Protein AF-A0A7S2QKT1-F1 (afdb_monomer_lite)

Sequence (364 aa):
KNQAQNEFNKKFRKSDEFKKDLPEDKVKSLSQVLGKFFDNEAEDYEKEQESRRGTPPSVLEKVGDRPFDFSLTLKIEPIDRDAQRRYRIARRENKRRKAEGGFAPCSPKQKEVSLPADGVAELKKLLKEDGTAEQLQELEALEKASSGEAVKVETPIVPMNQAIFLSKWWQNSFAEAAQNATDEAKKKAATAEMSKLLAKDIVEGTDGYYEAAEYVEQGIQDFKDFFKEVPDPSRTKADMAKDLWKELPKLTGKELPPLDEELLAELAQIPGSYPGEKPFIWGTASKLYRAVAIDTFDTRYLLGIYETKEECVEAFKIWDDTYKAVRKEKAQEMVEWNKQANARLAKDPEGRERIKKVLEEARR

Secondary structure (DSSP, 8-state):
-HHHHSTT-TTGGGSTTTTSPPPHHHHHHHHHHHHHHHHHHHHHHHHHHHHH-S-PPPTTS-GGGSPP---EEEEEEEEEHHHHHHHHHHHHHHHHHHHTT---TT--EEEEEEE-HHHHHHHHHHHHHH--HHHHHHHHHHHHHS-SSPEEEEEEHHHHHHHHHHHHHHHHHHHHHHTT---HHHHHHHHHHHHHHHHHHHHHHHHHHHHHHHHHHHHHHHHHHHHHPPPPTTSBHHHHHHHHHHHHHHHHSSPPPPPPHHHHHHHHTSBSS-TTPPP-HHHH-SEEEEEEEEETT--EEEEEEESSHHHHHHHHHHHHHHHHHHHHHHHHHHHHHHHHHHHHHHH-HHHHHHHHHHHHHTT-

Structure (mmCIF, N/CA/C/O backbone):
data_AF-A0A7S2QKT1-F1
#
_entry.id   AF-A0A7S2QKT1-F1
#
loop_
_atom_site.group_PDB
_atom_site.id
_atom_site.type_symbol
_atom_site.label_atom_id
_atom_site.label_alt_id
_atom_site.label_comp_id
_atom_site.label_asym_id
_atom_site.label_entity_id
_atom_site.label_seq_id
_atom_site.pdbx_PDB_ins_code
_atom_site.Cartn_x
_atom_site.Cartn_y
_atom_site.Cartn_z
_atom_site.occupancy
_atom_site.B_iso_or_equiv
_atom_site.auth_seq_id
_atom_site.auth_comp_id
_atom_site.auth_asym_id
_atom_site.auth_atom_id
_atom_site.pdbx_PDB_model_num
ATOM 1 N N . LYS A 1 1 ? -28.649 50.168 -2.384 1.00 50.06 1 LYS A N 1
ATOM 2 C CA . LYS A 1 1 ? -29.541 48.984 -2.495 1.00 50.06 1 LYS A CA 1
ATOM 3 C C . LYS A 1 1 ? -30.561 49.114 -3.634 1.00 50.06 1 LYS A C 1
ATOM 5 O O . LYS A 1 1 ? -30.762 48.122 -4.311 1.00 50.06 1 LYS A O 1
ATOM 10 N N . ASN A 1 2 ? -31.096 50.305 -3.938 1.00 54.53 2 ASN A N 1
ATOM 11 C CA . ASN A 1 2 ? -32.104 50.461 -5.005 1.00 54.53 2 ASN A CA 1
ATOM 12 C C . ASN A 1 2 ? -31.572 50.442 -6.458 1.00 54.53 2 ASN A C 1
ATOM 14 O O . ASN A 1 2 ? -32.364 50.185 -7.358 1.00 54.53 2 ASN A O 1
ATOM 18 N N . GLN A 1 3 ? -30.272 50.678 -6.708 1.00 55.06 3 GLN A N 1
ATOM 19 C CA . GLN A 1 3 ? -29.704 50.645 -8.073 1.00 55.06 3 GLN A CA 1
ATOM 20 C C . GLN A 1 3 ? -29.626 49.217 -8.649 1.00 55.06 3 GLN A C 1
ATOM 22 O O . GLN A 1 3 ? -30.193 48.967 -9.707 1.00 55.06 3 GLN A O 1
ATOM 27 N N . ALA A 1 4 ? -29.027 48.265 -7.920 1.00 58.28 4 ALA A N 1
ATOM 28 C CA . ALA A 1 4 ? -28.876 46.878 -8.385 1.00 58.28 4 ALA A CA 1
ATOM 29 C C . ALA A 1 4 ? -30.218 46.134 -8.555 1.00 58.28 4 ALA A C 1
ATOM 31 O O . ALA A 1 4 ? -30.362 45.299 -9.439 1.00 58.28 4 ALA A O 1
ATOM 32 N N . GLN A 1 5 ? -31.235 46.449 -7.742 1.00 56.94 5 GLN A N 1
ATOM 33 C CA . GLN A 1 5 ? -32.558 45.814 -7.852 1.00 56.94 5 GLN A CA 1
ATOM 34 C C . GLN A 1 5 ? -33.400 46.329 -9.031 1.00 56.94 5 GLN A C 1
ATOM 36 O O . GLN A 1 5 ? -34.250 45.597 -9.528 1.00 56.94 5 GLN A O 1
ATOM 41 N N . ASN A 1 6 ? -33.167 47.557 -9.505 1.00 55.78 6 ASN A N 1
ATOM 42 C CA . ASN A 1 6 ? -33.945 48.174 -10.588 1.00 55.78 6 ASN A CA 1
ATOM 43 C C . ASN A 1 6 ? -33.175 48.266 -11.910 1.00 55.78 6 ASN A C 1
ATOM 45 O O . ASN A 1 6 ? -33.638 48.903 -12.861 1.00 55.78 6 ASN A O 1
ATOM 49 N N . GLU A 1 7 ? -32.025 47.598 -11.997 1.00 57.44 7 GLU A N 1
ATOM 50 C CA . GLU A 1 7 ? -31.115 47.663 -13.137 1.00 57.44 7 GLU A CA 1
ATOM 51 C C . GLU A 1 7 ? -31.751 47.159 -14.436 1.00 57.44 7 GLU A C 1
ATOM 53 O O . GLU A 1 7 ? -31.339 47.578 -15.508 1.00 57.44 7 GLU A O 1
ATOM 58 N N . PHE A 1 8 ? -32.798 46.330 -14.383 1.00 59.50 8 PHE A N 1
ATOM 59 C CA . PHE A 1 8 ? -33.529 45.843 -15.564 1.00 59.50 8 PHE A CA 1
ATOM 60 C C . PHE A 1 8 ? -34.782 46.668 -15.915 1.00 59.50 8 PHE A C 1
ATOM 62 O O . PHE A 1 8 ? -35.4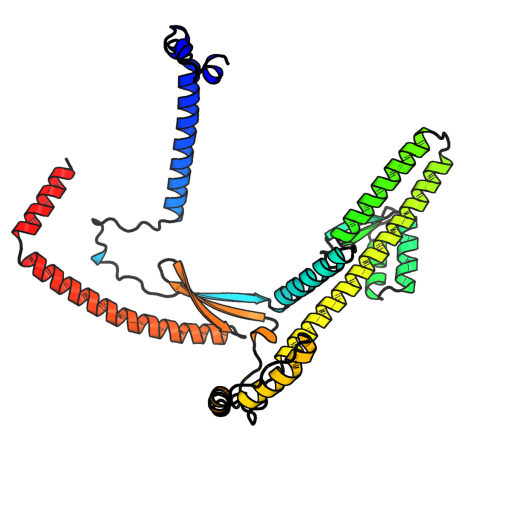18 46.425 -16.942 1.00 59.50 8 PHE A O 1
ATOM 69 N N . ASN A 1 9 ? -35.129 47.690 -15.122 1.00 66.44 9 ASN A N 1
ATOM 70 C CA . ASN A 1 9 ? -36.275 48.559 -15.390 1.00 66.44 9 ASN A CA 1
ATOM 71 C C . ASN A 1 9 ? -35.887 49.714 -16.337 1.00 66.44 9 ASN A C 1
ATOM 73 O O . ASN A 1 9 ? -35.167 50.644 -15.968 1.00 66.44 9 ASN A O 1
ATOM 77 N N . LYS A 1 10 ? -36.412 49.690 -17.572 1.00 67.00 10 LYS A N 1
ATOM 78 C CA . LYS A 1 10 ? -36.120 50.689 -18.623 1.00 67.00 10 LYS A CA 1
ATOM 79 C C . LYS A 1 10 ? -36.440 52.137 -18.227 1.00 67.00 10 LYS A C 1
ATOM 81 O O . LYS A 1 10 ? -35.793 53.039 -18.755 1.00 67.00 10 LYS A O 1
ATOM 86 N N . LYS A 1 11 ? -37.415 52.378 -17.339 1.00 69.31 11 LYS A N 1
ATOM 87 C CA . LYS A 1 11 ? -37.733 53.739 -16.861 1.00 69.31 11 LYS A CA 1
ATOM 88 C C . LYS A 1 11 ? -36.701 54.236 -15.844 1.00 69.31 11 LYS A C 1
ATOM 90 O O . LYS A 1 11 ? -36.316 55.396 -15.904 1.00 69.31 11 LYS A O 1
ATOM 95 N N . PHE A 1 12 ? -36.194 53.347 -14.988 1.00 66.38 12 PHE A N 1
ATOM 96 C CA . PHE A 1 12 ? -35.166 53.671 -13.997 1.00 66.38 12 PHE A CA 1
ATOM 97 C C . PHE A 1 12 ? -33.807 53.967 -14.653 1.00 66.38 12 PHE A C 1
ATOM 99 O O . PHE A 1 12 ? -33.176 54.960 -14.311 1.00 66.38 12 PHE A O 1
ATOM 106 N N . ARG A 1 13 ? -33.414 53.217 -15.696 1.00 59.84 13 ARG A N 1
ATOM 107 C CA . ARG A 1 13 ? -32.193 53.494 -16.493 1.00 59.84 13 ARG A CA 1
ATOM 108 C C . ARG A 1 13 ? -32.162 54.883 -17.138 1.00 59.84 13 ARG A C 1
ATOM 110 O O . ARG A 1 13 ? -31.093 55.398 -17.442 1.00 59.84 13 ARG A O 1
ATOM 117 N N . LYS A 1 14 ? -33.336 55.461 -17.402 1.00 65.06 14 LYS A N 1
ATOM 118 C CA . LYS A 1 14 ? -33.482 56.803 -17.984 1.00 65.06 14 LYS A CA 1
ATOM 119 C C . LYS A 1 14 ? -33.657 57.898 -16.926 1.00 65.06 14 LYS A C 1
ATOM 121 O O . LYS A 1 14 ? -33.755 59.059 -17.302 1.00 65.06 14 LYS A O 1
ATOM 126 N N . SER A 1 15 ? -33.729 57.534 -15.645 1.00 65.31 15 SER A N 1
ATOM 127 C CA . SER A 1 15 ? -33.881 58.481 -14.540 1.00 65.31 15 SER A CA 1
ATOM 128 C C . SER A 1 15 ? -32.527 59.028 -14.088 1.00 65.31 15 SER A C 1
ATOM 130 O O . SER A 1 15 ? -31.512 58.332 -14.170 1.00 65.31 15 SER A O 1
ATOM 132 N N . ASP A 1 16 ? -32.516 60.253 -13.566 1.00 57.53 16 ASP A N 1
ATOM 133 C CA . ASP A 1 16 ? -31.286 60.899 -13.093 1.00 57.53 16 ASP A CA 1
ATOM 134 C C . ASP A 1 16 ? -30.701 60.238 -11.829 1.00 57.53 16 ASP A C 1
ATOM 136 O O . ASP A 1 16 ? -29.525 60.415 -11.528 1.00 57.53 16 ASP A O 1
ATOM 140 N N . GLU A 1 17 ? -31.467 59.392 -11.126 1.00 61.09 17 GLU A N 1
ATOM 141 C CA . GLU A 1 17 ? -30.962 58.576 -10.009 1.00 61.09 17 GLU A CA 1
ATOM 142 C C . GLU A 1 17 ? -30.047 57.426 -10.452 1.00 61.09 17 GLU A C 1
ATOM 144 O O . GLU A 1 17 ? -29.178 57.000 -9.688 1.00 61.09 17 GLU A O 1
ATOM 149 N N . PHE A 1 18 ? -30.201 56.922 -11.680 1.00 57.38 18 PHE A N 1
ATOM 150 C CA . PHE A 1 18 ? -29.281 55.927 -12.238 1.00 57.38 18 PHE A CA 1
ATOM 151 C C . PHE A 1 18 ? -27.926 56.552 -12.598 1.00 57.38 18 PHE A C 1
ATOM 153 O O . PHE A 1 18 ? -26.903 55.882 -12.524 1.00 57.38 18 PHE A O 1
ATOM 160 N N . LYS A 1 19 ? -27.914 57.849 -12.928 1.00 56.72 19 LYS A N 1
ATOM 161 C CA . LYS A 1 19 ? -26.703 58.619 -13.247 1.00 56.72 19 LYS A CA 1
ATOM 162 C C . LYS A 1 19 ? -25.987 59.187 -12.019 1.00 56.72 19 LYS A C 1
ATOM 164 O O . LYS A 1 19 ? -24.988 59.878 -12.179 1.00 56.72 19 LYS A O 1
ATOM 169 N N . LYS A 1 20 ? -26.487 58.943 -10.801 1.00 61.41 20 LYS A N 1
ATOM 170 C CA . LYS A 1 20 ? -25.732 59.271 -9.587 1.00 61.41 20 LYS A CA 1
ATOM 171 C C . LYS A 1 20 ? -24.561 58.304 -9.471 1.00 61.41 20 LYS A C 1
ATOM 173 O O . LYS A 1 20 ? -24.768 57.124 -9.175 1.00 61.41 20 LYS A O 1
ATOM 178 N N . ASP A 1 21 ? -23.365 58.835 -9.703 1.00 59.19 21 ASP A N 1
ATOM 179 C CA . ASP A 1 21 ? -22.109 58.114 -9.545 1.00 59.19 21 ASP A CA 1
ATOM 180 C C . ASP A 1 21 ? -22.017 57.474 -8.155 1.00 59.19 21 ASP A C 1
ATOM 182 O O . ASP A 1 21 ? -22.443 58.036 -7.137 1.00 59.19 21 ASP A O 1
ATOM 186 N N . LEU A 1 22 ? -21.472 56.257 -8.122 1.00 60.88 22 LEU A N 1
ATOM 187 C CA . LEU A 1 22 ? -21.094 55.604 -6.874 1.00 60.88 22 LEU A CA 1
ATOM 188 C C . LEU A 1 22 ? -20.138 56.537 -6.111 1.00 60.88 22 LEU A C 1
ATOM 190 O O . LEU A 1 22 ? -19.256 57.121 -6.740 1.00 60.88 22 LEU A O 1
ATOM 194 N N . PRO A 1 23 ? -20.275 56.677 -4.776 1.00 69.12 23 PRO A N 1
ATOM 195 C CA . PRO A 1 23 ? -19.392 57.541 -3.999 1.00 69.12 23 PRO A CA 1
ATOM 196 C C . PRO A 1 23 ? -17.929 57.218 -4.308 1.00 69.12 23 PRO A C 1
ATOM 198 O O . PRO A 1 23 ? -17.546 56.046 -4.236 1.00 69.12 23 PRO A O 1
ATOM 201 N N . GLU A 1 24 ? -17.126 58.232 -4.646 1.00 59.28 24 GLU A N 1
ATOM 202 C CA . GLU A 1 24 ? -15.732 58.048 -5.078 1.00 59.28 24 GLU A CA 1
ATOM 203 C C . GLU A 1 24 ? -14.922 57.198 -4.095 1.00 59.28 24 GLU A C 1
ATOM 205 O O . GLU A 1 24 ? -14.093 56.396 -4.514 1.00 59.28 24 GLU A O 1
ATOM 210 N N . ASP A 1 25 ? -15.204 57.303 -2.797 1.00 65.56 25 ASP A N 1
ATOM 211 C CA . ASP A 1 25 ? -14.533 56.534 -1.745 1.00 65.56 25 ASP A CA 1
ATOM 212 C C . ASP A 1 25 ? -14.767 55.019 -1.871 1.00 65.56 25 ASP A C 1
ATOM 214 O O . ASP A 1 25 ? -13.905 54.205 -1.532 1.00 65.56 25 ASP A O 1
ATOM 218 N N . LYS A 1 26 ? -15.919 54.605 -2.412 1.00 65.94 26 LYS A N 1
ATOM 219 C CA . LYS A 1 26 ? -16.224 53.191 -2.674 1.00 65.94 26 LYS A CA 1
ATOM 220 C C . LYS A 1 26 ? -15.577 52.688 -3.955 1.00 65.94 26 LYS A C 1
ATOM 222 O O . LYS A 1 26 ? -15.134 51.546 -3.994 1.00 65.94 26 LYS A O 1
ATOM 227 N N . VAL A 1 27 ? -15.481 53.541 -4.971 1.00 62.84 27 VAL A N 1
ATOM 228 C CA . VAL A 1 27 ? -14.761 53.217 -6.209 1.00 62.84 27 VAL A CA 1
ATOM 229 C C . VAL A 1 27 ? -13.262 53.115 -5.923 1.00 62.84 27 VAL A C 1
ATOM 231 O O . VAL A 1 27 ? -12.638 52.129 -6.295 1.00 62.84 27 VAL A O 1
ATOM 234 N N . LYS A 1 28 ? -12.697 54.060 -5.162 1.00 65.44 28 LYS A N 1
ATOM 235 C CA . LYS A 1 28 ? -11.290 54.043 -4.734 1.00 65.44 28 LYS A CA 1
ATOM 236 C C . LYS A 1 28 ? -10.973 52.843 -3.846 1.00 65.44 28 LYS A C 1
ATOM 238 O O . LYS A 1 28 ? -9.964 52.187 -4.083 1.00 65.44 28 LYS A O 1
ATOM 243 N N . SER A 1 29 ? -11.826 52.510 -2.874 1.00 70.50 29 SER A N 1
ATOM 244 C CA . SER A 1 29 ? -11.584 51.338 -2.015 1.00 70.50 29 SER A CA 1
ATOM 245 C C . SER A 1 29 ? -11.707 50.014 -2.776 1.00 70.50 29 SER A C 1
ATOM 247 O O . SER A 1 29 ? -10.887 49.126 -2.562 1.00 70.50 29 SER A O 1
ATOM 249 N N . LEU A 1 30 ? -12.644 49.885 -3.724 1.00 61.72 30 LEU A N 1
ATOM 250 C CA . LEU A 1 30 ? -12.735 48.697 -4.576 1.00 61.72 30 LEU A CA 1
ATOM 251 C C . LEU A 1 30 ? -11.537 48.581 -5.532 1.00 61.72 30 LEU A C 1
ATOM 253 O O . LEU A 1 30 ? -10.969 47.500 -5.650 1.00 61.72 30 LEU A O 1
ATOM 257 N N . SER A 1 31 ? -11.098 49.684 -6.148 1.00 63.16 31 SER A N 1
ATOM 258 C CA . SER A 1 31 ? -9.894 49.708 -6.991 1.00 63.16 31 SER A CA 1
ATOM 259 C C . SER A 1 31 ? -8.623 49.382 -6.204 1.00 63.16 31 SER A C 1
ATOM 261 O O . SER A 1 31 ? -7.755 48.691 -6.722 1.00 63.16 31 SER A O 1
ATOM 263 N N . GLN A 1 32 ? -8.516 49.814 -4.943 1.00 69.44 32 GLN A N 1
ATOM 264 C CA . GLN A 1 32 ? -7.399 49.447 -4.065 1.00 69.44 32 GLN A CA 1
ATOM 265 C C . GLN A 1 32 ? -7.416 47.963 -3.681 1.00 69.44 32 GLN A C 1
ATOM 267 O O . GLN A 1 32 ? -6.358 47.343 -3.606 1.00 69.44 32 GLN A O 1
ATOM 272 N N . VAL A 1 33 ? -8.595 47.386 -3.430 1.00 68.88 33 VAL A N 1
ATOM 273 C CA . VAL A 1 33 ? -8.730 45.954 -3.117 1.00 68.88 33 VAL A CA 1
ATOM 274 C C . VAL A 1 33 ? -8.417 45.099 -4.342 1.00 68.88 33 VAL A C 1
ATOM 276 O O . VAL A 1 33 ? -7.693 44.119 -4.212 1.00 68.88 33 VAL A O 1
ATOM 279 N N . LEU A 1 34 ? -8.909 45.486 -5.522 1.00 58.47 34 LEU A N 1
ATOM 280 C CA . LEU A 1 34 ? -8.601 44.800 -6.776 1.00 58.47 34 LEU A CA 1
ATOM 281 C C . LEU A 1 34 ? -7.122 44.940 -7.141 1.00 58.47 34 LEU A C 1
ATOM 283 O O . LEU A 1 34 ? -6.512 43.941 -7.493 1.00 58.47 34 LEU A O 1
ATOM 287 N N . GLY A 1 35 ? -6.528 46.128 -6.973 1.00 58.94 35 GLY A N 1
ATOM 288 C CA . GLY A 1 35 ? -5.089 46.344 -7.155 1.00 58.94 35 GLY A CA 1
ATOM 289 C C . GLY A 1 35 ? -4.258 45.398 -6.291 1.00 58.94 35 GLY A C 1
ATOM 290 O O . GLY A 1 35 ? -3.472 44.633 -6.823 1.00 58.94 35 GLY A O 1
ATOM 291 N N . LYS A 1 36 ? -4.543 45.319 -4.984 1.00 68.19 36 LYS A N 1
ATOM 292 C CA . LYS A 1 36 ? -3.866 44.369 -4.083 1.00 68.19 36 LYS A CA 1
ATOM 293 C C . LYS A 1 36 ? -4.087 42.900 -4.451 1.00 68.19 36 LYS A C 1
ATOM 295 O O . LYS A 1 36 ? -3.220 42.080 -4.177 1.00 68.19 36 LYS A O 1
ATOM 300 N N . PHE A 1 37 ? -5.245 42.556 -5.015 1.00 66.50 37 PHE A N 1
ATOM 301 C CA . PHE A 1 37 ? -5.518 41.198 -5.487 1.00 66.50 37 PHE A CA 1
ATOM 302 C C . PHE A 1 37 ? -4.662 40.858 -6.708 1.00 66.50 37 PHE A C 1
ATOM 304 O O . PHE A 1 37 ? -4.024 39.814 -6.711 1.00 66.50 37 PHE A O 1
ATOM 311 N N . PHE A 1 38 ? -4.594 41.758 -7.692 1.00 55.53 38 PHE A N 1
ATOM 312 C CA . PHE A 1 38 ? -3.766 41.570 -8.883 1.00 55.53 38 PHE A CA 1
ATOM 313 C C . PHE A 1 38 ? -2.269 41.645 -8.576 1.00 55.53 38 PHE A C 1
ATOM 315 O O . PHE A 1 38 ? -1.515 40.880 -9.160 1.00 55.53 38 PHE A O 1
ATOM 322 N N . ASP A 1 39 ? -1.842 42.498 -7.642 1.00 60.09 39 ASP A N 1
ATOM 323 C CA . ASP A 1 39 ? -0.443 42.596 -7.213 1.00 60.09 39 ASP A CA 1
ATOM 324 C C . ASP A 1 39 ? -0.008 41.317 -6.477 1.00 60.09 39 ASP A C 1
ATOM 326 O O . ASP A 1 39 ? 1.039 40.758 -6.786 1.00 60.09 39 ASP A O 1
ATOM 330 N N . ASN A 1 40 ? -0.840 40.786 -5.571 1.00 66.75 40 ASN A N 1
ATOM 331 C CA . ASN A 1 40 ? -0.553 39.516 -4.894 1.00 66.75 40 ASN A CA 1
ATOM 332 C C . ASN A 1 40 ? -0.585 38.320 -5.857 1.00 66.75 40 ASN A C 1
ATOM 334 O O . ASN A 1 40 ? 0.234 37.418 -5.733 1.00 66.75 40 ASN A O 1
ATOM 338 N N . GLU A 1 41 ? -1.521 38.296 -6.809 1.00 54.50 41 GLU A N 1
ATOM 339 C CA . GLU A 1 41 ? -1.619 37.224 -7.805 1.00 54.50 41 GLU A CA 1
ATOM 340 C C . GLU A 1 41 ? -0.468 37.300 -8.821 1.00 54.50 41 GLU A C 1
ATOM 342 O O . GLU A 1 41 ? 0.044 36.267 -9.243 1.00 54.50 41 GLU A O 1
ATOM 347 N N . ALA A 1 42 ? 0.003 38.505 -9.156 1.00 55.38 42 ALA A N 1
ATOM 348 C CA . ALA A 1 42 ? 1.205 38.715 -9.955 1.00 55.38 42 ALA A CA 1
ATOM 349 C C . ALA A 1 42 ? 2.473 38.292 -9.201 1.00 55.38 42 ALA A C 1
ATOM 351 O O . ALA A 1 42 ? 3.302 37.601 -9.783 1.00 55.38 42 ALA A O 1
ATOM 352 N N . GLU A 1 43 ? 2.608 38.624 -7.913 1.00 60.38 43 GLU A N 1
ATOM 353 C CA . GLU A 1 43 ? 3.737 38.178 -7.086 1.00 60.38 43 GLU A CA 1
ATOM 354 C C . GLU A 1 43 ? 3.746 36.658 -6.870 1.00 60.38 43 GLU A C 1
ATOM 356 O O . GLU A 1 43 ? 4.811 36.039 -6.899 1.00 60.38 43 GLU A O 1
ATOM 361 N N . ASP A 1 44 ? 2.583 36.035 -6.662 1.00 59.16 44 ASP A N 1
ATOM 362 C CA . ASP A 1 44 ? 2.478 34.578 -6.555 1.00 59.16 44 ASP A CA 1
ATOM 363 C C . ASP A 1 44 ? 2.751 33.909 -7.906 1.00 59.16 44 ASP A C 1
ATOM 365 O O . ASP A 1 44 ? 3.445 32.895 -7.948 1.00 59.16 44 ASP A O 1
ATOM 369 N N . TYR A 1 45 ? 2.313 34.503 -9.021 1.00 54.44 45 TYR A N 1
ATOM 370 C CA . TYR A 1 45 ? 2.653 34.028 -10.362 1.00 54.44 45 TYR A CA 1
ATOM 371 C C . TYR A 1 45 ? 4.147 34.194 -10.672 1.00 54.44 45 TYR A C 1
ATOM 373 O O . TYR A 1 45 ? 4.741 33.308 -11.283 1.00 54.44 45 TYR A O 1
ATOM 381 N N . GLU A 1 46 ? 4.787 35.278 -10.227 1.00 56.16 46 GLU A N 1
ATOM 382 C CA . GLU A 1 46 ? 6.234 35.477 -10.344 1.00 56.16 46 GLU A CA 1
ATOM 383 C C . GLU A 1 46 ? 7.011 34.489 -9.473 1.00 56.16 46 GLU A C 1
ATOM 385 O O . GLU A 1 46 ? 7.939 33.869 -9.978 1.00 56.16 46 GLU A O 1
ATOM 390 N N . LYS A 1 47 ? 6.591 34.219 -8.232 1.00 65.56 47 LYS A N 1
ATOM 391 C CA . LYS A 1 47 ? 7.209 33.187 -7.376 1.00 65.56 47 LYS A CA 1
ATOM 392 C C . LYS A 1 47 ? 6.988 31.772 -7.911 1.00 65.56 47 LYS A C 1
ATOM 394 O O . LYS A 1 47 ? 7.879 30.924 -7.819 1.00 65.56 47 LYS A O 1
ATOM 399 N N . GLU A 1 48 ? 5.827 31.488 -8.496 1.00 53.31 48 GLU A N 1
ATOM 400 C CA . GLU A 1 48 ? 5.542 30.205 -9.148 1.00 53.31 48 GLU A CA 1
ATOM 401 C C . GLU A 1 48 ? 6.325 30.065 -10.470 1.00 53.31 48 GLU A C 1
ATOM 403 O O . GLU A 1 48 ? 6.761 28.970 -10.822 1.00 53.31 48 GLU A O 1
ATOM 408 N N . GLN A 1 49 ? 6.586 31.169 -11.180 1.00 48.28 49 GLN A N 1
ATOM 409 C CA . GLN A 1 49 ? 7.478 31.214 -12.344 1.00 48.28 49 GLN A CA 1
ATOM 410 C C . GLN A 1 49 ? 8.953 31.103 -11.941 1.00 48.28 49 GLN A C 1
ATOM 412 O O . GLN A 1 49 ? 9.675 30.364 -12.593 1.00 48.28 49 GLN A O 1
ATOM 417 N N . GLU A 1 50 ? 9.416 31.768 -10.884 1.00 50.97 50 GLU A N 1
ATOM 418 C CA . GLU A 1 50 ? 10.797 31.704 -10.382 1.00 50.97 50 GLU A CA 1
ATOM 419 C C . GLU A 1 50 ? 11.122 30.329 -9.792 1.00 50.97 50 GLU A C 1
ATOM 421 O O . GLU A 1 50 ? 12.192 29.785 -10.049 1.00 50.97 50 GLU A O 1
ATOM 426 N N . SER A 1 51 ? 10.175 29.705 -9.086 1.00 54.59 51 SER A N 1
ATOM 427 C CA . SER A 1 51 ? 10.327 28.323 -8.610 1.00 54.59 51 SER A CA 1
ATOM 428 C C . SER A 1 51 ? 10.244 27.280 -9.732 1.00 54.59 51 SER A C 1
ATOM 430 O O . SER A 1 51 ? 10.775 26.180 -9.574 1.00 54.59 51 SER A O 1
ATOM 432 N N . ARG A 1 52 ? 9.636 27.614 -10.883 1.00 49.09 52 ARG A N 1
ATOM 433 C CA . ARG A 1 52 ? 9.626 26.779 -12.102 1.00 49.09 52 ARG A CA 1
ATOM 434 C C . ARG A 1 52 ? 10.756 27.093 -13.087 1.00 49.09 52 ARG A C 1
ATOM 436 O O . ARG A 1 52 ? 11.044 26.267 -13.950 1.00 49.09 52 ARG A O 1
ATOM 443 N N . ARG A 1 53 ? 11.404 28.256 -12.993 1.00 42.91 53 ARG A N 1
ATOM 444 C CA . ARG A 1 53 ? 12.476 28.693 -13.893 1.00 42.91 53 ARG A CA 1
ATOM 445 C C . ARG A 1 53 ? 13.829 28.552 -13.205 1.00 42.91 53 ARG A C 1
ATOM 447 O O . ARG A 1 53 ? 14.359 29.497 -12.636 1.00 42.91 53 ARG A O 1
ATOM 454 N N . GLY A 1 54 ? 14.494 27.426 -13.451 1.00 45.94 54 GLY A N 1
ATOM 455 C CA . GLY A 1 54 ? 15.890 27.565 -13.860 1.00 45.94 54 GLY A CA 1
ATOM 456 C C . GLY A 1 54 ? 15.874 28.421 -15.127 1.00 45.94 54 GLY A C 1
ATOM 457 O O . GLY A 1 54 ? 15.307 27.994 -16.129 1.00 45.94 54 GLY A O 1
ATOM 458 N N . THR A 1 55 ? 16.347 29.665 -15.050 1.00 42.97 55 THR A N 1
ATOM 459 C CA . THR A 1 55 ? 16.246 30.664 -16.123 1.00 42.97 55 THR A CA 1
ATOM 460 C C . THR A 1 55 ? 16.571 30.046 -17.490 1.00 42.97 55 THR A C 1
ATOM 462 O O . THR A 1 55 ? 17.710 29.614 -17.687 1.00 42.97 55 THR A O 1
ATOM 465 N N . PRO A 1 56 ? 15.628 29.985 -18.454 1.00 42.56 56 PRO A N 1
ATOM 466 C CA . PRO A 1 56 ? 15.999 29.682 -19.826 1.00 42.56 56 PRO A CA 1
ATOM 467 C C . PRO A 1 56 ? 16.887 30.836 -20.313 1.00 42.56 56 PRO A C 1
ATOM 469 O O . PRO A 1 56 ? 16.483 31.997 -20.194 1.00 42.56 56 PRO A O 1
ATOM 472 N N . PRO A 1 57 ? 18.108 30.556 -20.795 1.00 41.03 57 PRO A N 1
ATOM 473 C CA . PRO A 1 57 ? 19.069 31.604 -21.092 1.00 41.03 57 PRO A CA 1
ATOM 474 C C . PRO A 1 57 ? 18.537 32.522 -22.193 1.00 41.03 57 PRO A C 1
ATOM 476 O O . PRO A 1 57 ? 17.892 32.077 -23.149 1.00 41.03 57 PRO A O 1
ATOM 479 N N . SER A 1 58 ? 18.781 33.823 -22.039 1.00 45.31 58 SER A N 1
ATOM 480 C CA . SER A 1 58 ? 18.324 34.819 -23.010 1.00 45.31 58 SER A CA 1
ATOM 481 C C . SER A 1 58 ? 18.961 34.550 -24.378 1.00 45.31 58 SER A C 1
ATOM 483 O O . SER A 1 58 ? 20.101 34.102 -24.457 1.00 45.31 58 SER A O 1
ATOM 485 N N . VAL A 1 59 ? 18.273 34.884 -25.475 1.00 44.50 59 VAL A N 1
ATOM 486 C CA . VAL A 1 59 ? 18.788 34.734 -26.858 1.00 44.50 59 VAL A CA 1
ATOM 487 C C . VAL A 1 59 ? 20.121 35.493 -27.084 1.00 44.50 59 VAL A C 1
ATOM 489 O O . VAL A 1 59 ? 20.822 35.246 -28.063 1.00 44.50 59 VAL A O 1
ATOM 492 N N . LEU A 1 60 ? 20.488 36.404 -26.170 1.00 41.16 60 LEU A N 1
ATOM 493 C CA . LEU A 1 60 ? 21.740 37.171 -26.158 1.00 41.16 60 LEU A CA 1
ATOM 494 C C . LEU A 1 60 ? 22.847 36.566 -25.283 1.00 41.16 60 LEU A C 1
ATOM 496 O O . LEU A 1 60 ? 24.017 36.905 -25.475 1.00 41.16 60 LEU A O 1
ATOM 500 N N . GLU A 1 61 ? 22.524 35.683 -24.340 1.00 45.91 61 GLU A N 1
ATOM 501 C CA . GLU A 1 61 ? 23.545 34.849 -23.717 1.00 45.91 61 GLU A CA 1
ATOM 502 C C . GLU A 1 61 ? 23.994 33.842 -24.768 1.00 45.91 61 GLU A C 1
ATOM 504 O O . GLU A 1 61 ? 23.175 33.258 -25.472 1.00 45.91 61 GLU A O 1
ATOM 509 N N . LYS A 1 62 ? 25.301 33.641 -24.932 1.00 44.44 62 LYS A N 1
ATOM 510 C CA . LYS A 1 62 ? 25.823 32.601 -25.821 1.00 44.44 62 LYS A CA 1
ATOM 511 C C . LYS A 1 62 ? 25.408 31.218 -25.297 1.00 44.44 62 LYS A C 1
ATOM 513 O O . LYS A 1 62 ? 26.191 30.525 -24.659 1.00 44.44 62 LYS A O 1
ATOM 518 N N . VAL A 1 63 ? 24.185 30.793 -25.607 1.00 43.69 63 VAL A N 1
ATOM 519 C CA . VAL A 1 63 ? 23.681 29.431 -25.368 1.00 43.69 63 VAL A CA 1
ATOM 520 C C . VAL A 1 63 ? 24.459 28.417 -26.217 1.00 43.69 63 VAL A C 1
ATOM 522 O O . VAL A 1 63 ? 24.462 27.231 -25.923 1.00 43.69 63 VAL A O 1
ATOM 525 N N . GLY A 1 64 ? 25.182 28.885 -27.241 1.00 43.09 64 GLY A N 1
ATOM 526 C CA . GLY A 1 64 ? 26.017 28.051 -28.103 1.00 43.09 64 GLY A CA 1
ATOM 527 C C . GLY A 1 64 ? 27.293 27.488 -27.466 1.00 43.09 64 GLY A C 1
ATOM 528 O O . GLY A 1 64 ? 27.856 26.569 -28.049 1.00 43.09 64 GLY A O 1
ATOM 529 N N . ASP A 1 65 ? 27.742 27.991 -26.306 1.00 44.47 65 ASP A N 1
ATOM 530 C CA . ASP A 1 65 ? 29.022 27.568 -25.703 1.00 44.47 65 ASP A CA 1
ATOM 531 C C . ASP A 1 65 ? 28.868 26.612 -24.506 1.00 44.47 65 ASP A C 1
ATOM 533 O O . ASP A 1 65 ? 29.864 26.057 -24.038 1.00 44.47 65 ASP A O 1
ATOM 537 N N . ARG A 1 66 ? 27.646 26.368 -24.006 1.00 49.81 66 ARG A N 1
ATOM 538 C CA . ARG A 1 66 ? 27.423 25.292 -23.028 1.00 49.81 66 ARG A CA 1
ATOM 539 C C . ARG A 1 66 ? 27.007 24.037 -23.789 1.00 49.81 66 ARG A C 1
ATOM 541 O O . ARG A 1 66 ? 25.957 24.066 -24.433 1.00 49.81 66 ARG A O 1
ATOM 548 N N . PRO A 1 67 ? 27.790 22.945 -23.752 1.00 55.81 67 PRO A N 1
ATOM 549 C CA . PRO A 1 67 ? 27.311 21.683 -24.292 1.00 55.81 67 PRO A CA 1
ATOM 550 C C . PRO A 1 67 ? 26.000 21.353 -23.577 1.00 55.81 67 PRO A C 1
ATOM 552 O O . PRO A 1 67 ? 25.934 21.435 -22.351 1.00 55.81 67 PRO A O 1
ATOM 555 N N . PHE A 1 68 ? 24.946 21.052 -24.337 1.00 54.53 68 PHE A N 1
ATOM 556 C CA . PHE A 1 68 ? 23.695 20.585 -23.749 1.00 54.53 68 PHE A CA 1
ATOM 557 C C . PHE A 1 68 ? 24.009 19.387 -22.848 1.00 54.53 68 PHE A C 1
ATOM 559 O O . PHE A 1 68 ? 24.542 18.378 -23.317 1.00 54.53 68 PHE A O 1
ATOM 566 N N . ASP A 1 69 ? 23.724 19.527 -21.555 1.00 62.16 69 ASP A N 1
ATOM 567 C CA . ASP A 1 69 ? 23.899 18.448 -20.595 1.00 62.16 69 ASP A CA 1
ATOM 568 C C . ASP A 1 69 ? 22.730 17.474 -20.761 1.00 62.16 69 ASP A C 1
ATOM 570 O O . ASP A 1 69 ? 21.577 17.796 -20.475 1.00 62.16 69 ASP A O 1
ATOM 574 N N . PHE A 1 70 ? 23.038 16.300 -21.305 1.00 70.00 70 PHE A N 1
ATOM 575 C CA . PHE A 1 70 ? 22.103 15.195 -21.499 1.00 70.00 70 PHE A CA 1
ATOM 576 C C . PHE A 1 70 ? 22.373 14.066 -20.501 1.00 70.00 70 PHE A C 1
ATOM 578 O O . PHE A 1 70 ? 22.131 12.899 -20.805 1.00 70.00 70 PHE A O 1
ATOM 585 N N . SER A 1 71 ? 22.926 14.379 -19.332 1.00 80.06 71 SER A N 1
ATOM 586 C CA . SER A 1 71 ? 23.051 13.393 -18.269 1.00 80.06 71 SER A CA 1
ATOM 587 C C . SER A 1 71 ? 21.675 12.972 -17.745 1.00 80.06 71 SER A C 1
ATOM 589 O O . SER A 1 71 ? 20.715 13.746 -17.714 1.00 80.06 71 SER A O 1
ATOM 591 N N . LEU A 1 72 ? 21.578 11.704 -17.355 1.00 86.56 72 LEU A N 1
ATOM 592 C CA . LEU A 1 72 ? 20.454 11.184 -16.593 1.00 86.56 72 LEU A CA 1
ATOM 593 C C . LEU A 1 72 ? 20.903 10.954 -15.154 1.00 86.56 72 LEU A C 1
ATOM 595 O O . LEU A 1 72 ? 22.023 10.513 -14.897 1.00 86.56 72 LEU A O 1
ATOM 599 N N . THR A 1 73 ? 20.004 11.208 -14.212 1.00 90.06 73 THR A N 1
ATOM 600 C CA . THR A 1 73 ? 20.190 10.864 -12.803 1.00 90.06 73 THR A CA 1
ATOM 601 C C . THR A 1 73 ? 19.260 9.717 -12.437 1.00 90.06 73 THR A C 1
ATOM 603 O O . THR A 1 73 ? 18.061 9.762 -12.716 1.00 90.06 73 THR A O 1
ATOM 606 N N . LEU A 1 74 ? 19.801 8.684 -11.790 1.00 91.81 74 LEU A N 1
ATOM 607 C CA . LEU A 1 74 ? 19.007 7.582 -11.259 1.00 91.81 74 LEU A CA 1
ATOM 608 C C . LEU A 1 74 ? 18.400 7.963 -9.911 1.00 91.81 74 LEU A C 1
ATOM 610 O O . LEU A 1 74 ? 19.114 8.268 -8.955 1.00 91.81 74 LEU A O 1
ATOM 614 N N . LYS A 1 75 ? 17.082 7.831 -9.804 1.00 93.56 75 LYS A N 1
ATOM 615 C CA . LYS A 1 75 ? 16.362 7.831 -8.538 1.00 93.56 75 LYS A CA 1
ATOM 616 C C . LYS A 1 75 ? 15.717 6.467 -8.315 1.00 93.56 75 LYS A C 1
ATOM 618 O O . LYS A 1 75 ? 14.910 6.013 -9.124 1.00 93.56 75 LYS A O 1
ATOM 623 N N . ILE A 1 76 ? 16.065 5.823 -7.203 1.00 93.31 76 ILE A N 1
ATOM 624 C CA . ILE A 1 76 ? 15.462 4.556 -6.776 1.00 93.31 76 ILE A CA 1
ATOM 625 C C . ILE A 1 76 ? 14.464 4.849 -5.663 1.00 93.31 76 ILE A C 1
ATOM 627 O O . ILE A 1 76 ? 14.834 5.375 -4.613 1.00 93.31 76 ILE A O 1
ATOM 631 N N . GLU A 1 77 ? 13.204 4.490 -5.876 1.00 92.75 77 GLU A N 1
ATOM 632 C CA . GLU A 1 77 ? 12.134 4.733 -4.912 1.00 92.75 77 GLU A CA 1
ATOM 633 C C . GLU A 1 77 ? 11.592 3.404 -4.368 1.00 92.75 77 GLU A C 1
ATOM 635 O O . GLU A 1 77 ? 11.137 2.565 -5.150 1.00 92.75 77 GLU A O 1
ATOM 640 N N . PRO A 1 78 ? 11.639 3.176 -3.042 1.00 92.94 78 PRO A N 1
ATOM 641 C CA . PRO A 1 78 ? 11.098 1.962 -2.453 1.00 92.94 78 PRO A CA 1
ATOM 642 C C . PRO A 1 78 ? 9.566 1.981 -2.488 1.00 92.94 78 PRO A C 1
ATOM 644 O O . PRO A 1 78 ? 8.924 2.983 -2.174 1.00 92.94 78 PRO A O 1
ATOM 647 N N . ILE A 1 79 ? 8.983 0.838 -2.826 1.00 91.56 79 ILE A N 1
ATOM 648 C CA . ILE A 1 79 ? 7.549 0.574 -2.799 1.00 91.56 79 ILE A CA 1
ATOM 649 C C . ILE A 1 79 ? 7.304 -0.521 -1.766 1.00 91.56 79 ILE A C 1
ATOM 651 O O . ILE A 1 79 ? 7.684 -1.676 -1.966 1.00 91.56 79 ILE A O 1
ATOM 655 N N . ASP A 1 80 ? 6.629 -0.167 -0.675 1.00 92.06 80 ASP A N 1
ATOM 656 C CA . ASP A 1 80 ? 6.145 -1.143 0.298 1.00 92.06 80 ASP A CA 1
ATOM 657 C C . ASP A 1 80 ? 4.840 -1.770 -0.211 1.00 92.06 80 ASP A C 1
ATOM 659 O O . ASP A 1 80 ? 3.757 -1.174 -0.157 1.00 92.06 80 ASP A O 1
ATOM 663 N N . ARG A 1 81 ? 4.955 -2.969 -0.785 1.00 90.31 81 ARG A N 1
ATOM 664 C CA . ARG A 1 81 ? 3.820 -3.681 -1.373 1.00 90.31 81 ARG A CA 1
ATOM 665 C C . ARG A 1 81 ? 2.940 -4.302 -0.303 1.00 90.31 81 ARG A C 1
ATOM 667 O O . ARG A 1 81 ? 1.723 -4.309 -0.485 1.00 90.31 81 ARG A O 1
ATOM 674 N N . ASP A 1 82 ? 3.509 -4.758 0.810 1.00 88.44 82 ASP A N 1
ATOM 675 C CA . ASP A 1 82 ? 2.722 -5.296 1.920 1.00 88.44 82 ASP A CA 1
ATOM 676 C C . ASP A 1 82 ? 1.861 -4.208 2.564 1.00 88.44 82 ASP A C 1
ATOM 678 O O . ASP A 1 82 ? 0.666 -4.423 2.757 1.00 88.44 82 ASP A O 1
ATOM 682 N N . ALA A 1 83 ? 2.392 -3.001 2.772 1.00 87.81 83 ALA A N 1
ATOM 683 C CA . ALA A 1 83 ? 1.599 -1.863 3.235 1.00 87.81 83 ALA A CA 1
ATOM 684 C C . ALA A 1 83 ? 0.449 -1.520 2.268 1.00 87.81 83 ALA A C 1
ATOM 686 O O . ALA A 1 83 ? -0.686 -1.288 2.692 1.00 87.81 83 ALA A O 1
ATOM 687 N N . GLN A 1 84 ? 0.701 -1.541 0.955 1.00 88.81 84 GLN A N 1
ATOM 688 C CA . GLN A 1 84 ? -0.348 -1.314 -0.045 1.00 88.81 84 GLN A CA 1
ATOM 689 C C . GLN A 1 84 ? -1.412 -2.427 -0.053 1.00 88.81 84 GLN A C 1
ATOM 691 O O . GLN A 1 84 ? -2.600 -2.127 -0.203 1.00 88.81 84 GLN A O 1
ATOM 696 N N . ARG A 1 85 ? -1.015 -3.699 0.110 1.00 88.94 85 ARG A N 1
ATOM 697 C CA . ARG A 1 85 ? -1.941 -4.842 0.227 1.00 88.94 85 ARG A CA 1
ATOM 698 C C . ARG A 1 85 ? -2.797 -4.715 1.488 1.00 88.94 85 ARG A C 1
ATOM 700 O O . ARG A 1 85 ? -4.022 -4.738 1.361 1.00 88.94 85 ARG A O 1
ATOM 707 N N . ARG A 1 86 ? -2.177 -4.460 2.649 1.00 88.69 86 ARG A N 1
ATOM 708 C CA . ARG A 1 86 ? -2.855 -4.182 3.931 1.00 88.69 86 ARG A CA 1
ATOM 709 C C . ARG A 1 86 ? -3.915 -3.111 3.769 1.00 88.69 86 ARG A C 1
ATOM 711 O O . ARG A 1 86 ? -5.085 -3.346 4.051 1.00 88.69 86 ARG A O 1
ATOM 718 N N . TYR A 1 87 ? -3.522 -1.960 3.226 1.00 88.12 87 TYR A N 1
ATOM 719 C CA . TYR A 1 87 ? -4.434 -0.843 3.012 1.00 88.12 87 TYR A CA 1
ATOM 720 C C . TYR A 1 87 ? -5.612 -1.220 2.106 1.00 88.12 87 TYR A C 1
ATOM 722 O O . TYR A 1 87 ? -6.760 -0.876 2.393 1.00 88.12 87 TYR A O 1
ATOM 730 N N . ARG A 1 88 ? -5.357 -1.949 1.013 1.00 88.31 88 ARG A N 1
ATOM 731 C CA . ARG A 1 88 ? -6.405 -2.368 0.076 1.00 88.31 88 ARG A CA 1
ATOM 732 C C . ARG A 1 88 ? -7.410 -3.319 0.727 1.00 88.31 88 ARG A C 1
ATOM 734 O O . ARG A 1 88 ? -8.613 -3.117 0.551 1.00 88.31 88 ARG A O 1
ATOM 741 N N . ILE A 1 89 ? -6.929 -4.325 1.456 1.00 88.94 89 ILE A N 1
ATOM 742 C CA . ILE A 1 89 ? -7.770 -5.328 2.123 1.00 88.94 89 ILE A CA 1
ATOM 743 C C . ILE A 1 89 ? -8.558 -4.670 3.259 1.00 88.94 89 ILE A C 1
ATOM 745 O O . ILE A 1 89 ? -9.785 -4.754 3.265 1.00 88.94 89 ILE A O 1
ATOM 749 N N . ALA A 1 90 ? -7.888 -3.904 4.123 1.00 87.44 90 ALA A N 1
ATOM 750 C CA . ALA A 1 90 ? -8.516 -3.153 5.210 1.00 87.44 90 ALA A CA 1
ATOM 751 C C . ALA A 1 90 ? -9.604 -2.195 4.697 1.00 87.44 90 ALA A C 1
ATOM 753 O O . ALA A 1 90 ? -10.701 -2.116 5.248 1.00 87.44 90 ALA A O 1
ATOM 754 N N . ARG A 1 91 ? -9.348 -1.485 3.588 1.00 87.25 91 ARG A N 1
ATOM 755 C CA . ARG A 1 91 ? -10.348 -0.607 2.962 1.00 87.25 91 ARG A CA 1
ATOM 756 C C . ARG A 1 91 ? -11.562 -1.389 2.457 1.00 87.25 91 ARG A C 1
ATOM 758 O O . ARG A 1 91 ? -12.683 -0.892 2.582 1.00 87.25 91 ARG A O 1
ATOM 765 N N . ARG A 1 92 ? -11.358 -2.571 1.865 1.00 85.56 92 ARG A N 1
ATOM 766 C CA . ARG A 1 92 ? -12.452 -3.435 1.391 1.00 85.56 92 ARG A CA 1
ATOM 767 C C . ARG A 1 92 ? -13.293 -3.929 2.563 1.00 85.56 92 ARG A C 1
ATOM 769 O O . ARG A 1 92 ? -14.514 -3.824 2.496 1.00 85.56 92 ARG A O 1
ATOM 776 N N . GLU A 1 93 ? -12.645 -4.390 3.628 1.00 84.75 93 GLU A N 1
ATOM 777 C CA . GLU A 1 93 ? -13.318 -4.896 4.824 1.00 84.75 93 GLU A CA 1
ATOM 778 C C . GLU A 1 93 ? -14.121 -3.802 5.528 1.00 84.75 93 GLU A C 1
ATOM 780 O O . GLU A 1 93 ? -15.317 -3.959 5.760 1.00 84.75 93 GLU A O 1
ATOM 785 N N . ASN A 1 94 ? -13.523 -2.627 5.728 1.00 83.94 94 ASN A N 1
ATOM 786 C CA . ASN A 1 94 ? -14.233 -1.474 6.276 1.00 83.94 94 ASN A CA 1
ATOM 787 C C . ASN A 1 94 ? -15.444 -1.071 5.419 1.00 83.94 94 ASN A C 1
ATOM 789 O O . ASN A 1 94 ? -16.463 -0.644 5.956 1.00 83.94 94 ASN A O 1
ATOM 793 N N . LYS A 1 95 ? -15.359 -1.181 4.085 1.00 84.94 95 LYS A N 1
ATOM 794 C CA . LYS A 1 95 ? -16.497 -0.894 3.198 1.00 84.94 95 LYS A CA 1
ATOM 795 C C . LYS A 1 95 ? -17.599 -1.949 3.336 1.00 84.94 95 LYS A C 1
ATOM 797 O O . LYS A 1 95 ? -18.768 -1.575 3.339 1.00 84.94 95 LYS A O 1
ATOM 802 N N . ARG A 1 96 ? -17.232 -3.230 3.458 1.00 84.31 96 ARG A N 1
ATOM 803 C CA . ARG A 1 96 ? -18.163 -4.345 3.676 1.00 84.31 96 ARG A CA 1
ATOM 804 C C . ARG A 1 96 ? -18.911 -4.182 4.998 1.00 84.31 96 ARG A C 1
ATOM 806 O O . ARG A 1 96 ? -20.131 -4.094 4.985 1.00 84.31 96 ARG A O 1
ATOM 813 N N . ARG A 1 97 ? -18.184 -4.016 6.106 1.00 80.94 97 ARG A N 1
ATOM 814 C CA . ARG A 1 97 ? -18.771 -3.837 7.443 1.00 80.94 97 ARG A CA 1
ATOM 815 C C . ARG A 1 97 ? -19.682 -2.613 7.511 1.00 80.94 97 ARG A C 1
ATOM 817 O O . ARG A 1 97 ? -20.788 -2.715 8.021 1.00 80.94 97 ARG A O 1
ATOM 824 N N . LYS A 1 98 ? -19.288 -1.487 6.901 1.00 79.62 98 LYS A N 1
ATOM 825 C CA . LYS A 1 98 ? -20.163 -0.305 6.787 1.00 79.62 98 LYS A CA 1
ATOM 826 C C . LYS A 1 98 ? -21.455 -0.581 6.015 1.00 79.62 98 LYS A C 1
ATOM 828 O O . LYS A 1 98 ? -22.485 -0.018 6.364 1.00 79.62 98 LYS A O 1
ATOM 833 N N . ALA A 1 99 ? -21.410 -1.405 4.966 1.00 82.25 99 ALA A N 1
ATOM 834 C CA . ALA A 1 99 ? -22.607 -1.788 4.215 1.00 82.25 99 ALA A CA 1
ATOM 835 C C . ALA A 1 99 ? -23.527 -2.716 5.027 1.00 82.25 99 ALA A C 1
ATOM 837 O O . ALA A 1 99 ? -24.742 -2.632 4.897 1.00 82.25 99 ALA A O 1
ATOM 838 N N . GLU A 1 100 ? -22.952 -3.542 5.901 1.00 82.25 100 GLU A N 1
ATOM 839 C CA . GLU A 1 100 ? -23.666 -4.389 6.869 1.00 82.25 100 GLU A CA 1
ATOM 840 C C . GLU A 1 100 ? -24.170 -3.603 8.099 1.00 82.25 100 GLU A C 1
ATOM 842 O O . GLU A 1 100 ? -24.782 -4.179 8.992 1.00 82.25 100 GLU A O 1
ATOM 847 N N . GLY A 1 101 ? -23.929 -2.286 8.161 1.00 71.75 101 GLY A N 1
ATOM 848 C CA . GLY A 1 101 ? -24.299 -1.429 9.294 1.00 71.75 101 GLY A CA 1
ATOM 849 C C . GLY A 1 101 ? -23.346 -1.511 10.492 1.00 71.75 101 GLY A C 1
ATOM 850 O O . GLY A 1 101 ? -23.595 -0.879 11.515 1.00 71.75 101 GLY A O 1
ATOM 851 N N . GLY A 1 102 ? -22.251 -2.262 10.365 1.00 69.31 102 GLY A N 1
ATOM 852 C CA . GLY A 1 102 ? -21.204 -2.398 11.370 1.00 69.31 102 GLY A CA 1
ATOM 853 C C . GLY A 1 102 ? -20.121 -1.317 11.295 1.00 69.31 102 GLY A C 1
ATOM 854 O O . GLY A 1 102 ? -20.095 -0.445 10.419 1.00 69.31 102 GLY A O 1
ATOM 855 N N . PHE A 1 103 ? -19.187 -1.389 12.241 1.00 68.19 103 PHE A N 1
ATOM 856 C CA . PHE A 1 103 ? -18.105 -0.419 12.396 1.00 68.19 103 PHE A CA 1
ATOM 857 C C . PHE A 1 103 ? -16.925 -0.688 11.454 1.00 68.19 103 PHE A C 1
ATOM 859 O O . PHE A 1 103 ? -16.873 -1.705 10.769 1.00 68.19 103 PHE A O 1
ATOM 866 N N . ALA A 1 104 ? -15.979 0.253 11.385 1.00 71.88 104 ALA A N 1
ATOM 867 C CA . ALA A 1 104 ? -14.741 0.100 10.620 1.00 71.88 104 ALA A CA 1
ATOM 868 C C . ALA A 1 104 ? -13.602 -0.350 11.556 1.00 71.88 104 ALA A C 1
ATOM 870 O O . ALA A 1 104 ? -12.931 0.516 12.127 1.00 71.88 104 ALA A O 1
ATOM 871 N N . PRO A 1 105 ? -13.390 -1.667 11.742 1.00 70.44 105 PRO A N 1
ATOM 872 C CA . PRO A 1 105 ? -12.458 -2.180 12.740 1.00 70.44 105 PRO A CA 1
ATOM 873 C C . PRO A 1 105 ? -10.995 -1.890 12.399 1.00 70.44 105 PRO A C 1
ATOM 875 O O . PRO A 1 105 ? -10.207 -1.657 13.303 1.00 70.44 105 PRO A O 1
ATOM 878 N N . CYS A 1 106 ? -10.611 -1.794 11.119 1.00 73.38 106 CYS A N 1
ATOM 879 C CA . CYS A 1 106 ? -9.207 -1.620 10.714 1.00 73.38 106 CYS A CA 1
ATOM 880 C C . CYS A 1 106 ? -8.675 -0.175 10.872 1.00 73.38 106 CYS A C 1
ATOM 882 O O . CYS A 1 106 ? -7.879 0.286 10.050 1.00 73.38 106 CYS A O 1
ATOM 884 N N . SER A 1 107 ? -9.165 0.598 11.843 1.00 70.31 107 SER A N 1
ATOM 885 C CA . SER A 1 107 ? -8.682 1.965 12.085 1.00 70.31 107 SER A CA 1
ATOM 886 C C . SER A 1 107 ? -7.402 1.964 12.934 1.00 70.31 107 SER A C 1
ATOM 888 O O . SER A 1 107 ? -7.277 1.104 13.801 1.00 70.31 107 SER A O 1
ATOM 890 N N . PRO A 1 108 ? -6.462 2.909 12.736 1.00 68.56 108 PRO A N 1
ATOM 891 C CA . PRO A 1 108 ? -5.250 2.985 13.552 1.00 68.56 108 PRO A CA 1
ATOM 892 C C . PRO A 1 108 ? -5.565 3.091 15.049 1.00 68.56 108 PRO A C 1
ATOM 894 O O . PRO A 1 108 ? -6.511 3.786 15.432 1.00 68.56 108 PRO A O 1
ATOM 897 N N . LYS A 1 109 ? -4.743 2.460 15.892 1.00 66.44 109 LYS A N 1
ATOM 898 C CA . LYS A 1 109 ? -4.741 2.677 17.343 1.00 66.44 109 LYS A CA 1
ATOM 899 C C . LYS A 1 109 ? -3.979 3.961 17.659 1.00 66.44 109 LYS A C 1
ATOM 901 O O . LYS A 1 109 ? -2.767 3.949 17.780 1.00 66.44 109 LYS A O 1
ATOM 906 N N . GLN A 1 110 ? -4.672 5.092 17.677 1.00 70.69 110 GLN A N 1
ATOM 907 C CA . GLN A 1 110 ? -4.066 6.384 18.048 1.00 70.69 110 GLN A CA 1
ATOM 908 C C . GLN A 1 110 ? -4.950 7.166 19.020 1.00 70.69 110 GLN A C 1
ATOM 910 O O . GLN A 1 110 ? -4.694 8.338 19.297 1.00 70.69 110 GLN A O 1
ATOM 915 N N . LYS A 1 111 ? -6.045 6.560 19.496 1.00 71.31 111 LYS A N 1
ATOM 916 C CA . LYS A 1 111 ? -6.964 7.221 20.410 1.00 71.31 111 LYS A CA 1
ATOM 917 C C . LYS A 1 111 ? -6.663 6.784 21.834 1.00 71.31 111 LYS A C 1
ATOM 919 O O . LYS A 1 111 ? -7.003 5.673 22.221 1.00 71.31 111 LYS A O 1
ATOM 924 N N . GLU A 1 112 ? -6.067 7.674 22.615 1.00 74.56 112 GLU A N 1
ATOM 925 C CA . GLU A 1 112 ? -5.942 7.478 24.058 1.00 74.56 112 GLU A CA 1
ATOM 926 C C . GLU A 1 112 ? -7.294 7.698 24.742 1.00 74.56 112 GLU A C 1
ATOM 928 O O . GLU A 1 112 ? -7.961 8.721 24.534 1.00 74.56 112 GLU A O 1
ATOM 933 N N . VAL A 1 113 ? -7.684 6.744 25.583 1.00 68.94 113 VAL A N 1
ATOM 934 C CA . VAL A 1 113 ? -8.892 6.814 26.405 1.00 68.94 113 VAL A CA 1
ATOM 935 C C . VAL A 1 113 ? -8.508 6.590 27.847 1.00 68.94 113 VAL A C 1
ATOM 937 O O . VAL A 1 113 ? -7.832 5.621 28.169 1.00 68.94 113 VAL A O 1
ATOM 940 N N . SER A 1 114 ? -8.959 7.490 28.713 1.00 72.88 114 SER A N 1
ATOM 941 C CA . SER A 1 114 ? -8.769 7.358 30.149 1.00 72.88 114 SER A CA 1
ATOM 942 C C . SER A 1 114 ? -9.883 6.492 30.737 1.00 72.88 114 SER A C 1
ATOM 944 O O . SER A 1 114 ? -11.062 6.832 30.617 1.00 72.88 114 SER A O 1
ATOM 946 N N . LEU A 1 115 ? -9.506 5.368 31.342 1.00 68.00 115 LEU A N 1
ATOM 947 C CA . LEU A 1 115 ? -10.398 4.414 31.988 1.00 68.00 115 LEU A CA 1
ATOM 948 C C . LEU A 1 115 ? -10.323 4.546 33.520 1.00 68.00 115 LEU A C 1
ATOM 950 O O . LEU A 1 115 ? -9.227 4.488 34.085 1.00 68.00 115 LEU A O 1
ATOM 954 N N . PRO A 1 116 ? -11.465 4.699 34.218 1.00 68.75 116 PRO A N 1
ATOM 955 C CA . PRO A 1 116 ? -11.523 4.642 35.680 1.00 68.75 116 PRO A CA 1
ATOM 956 C C . PRO A 1 116 ? -11.165 3.250 36.217 1.00 68.75 116 PRO A C 1
ATOM 958 O O . PRO A 1 116 ? -11.334 2.259 35.509 1.00 68.75 116 PRO A O 1
ATOM 961 N N . ALA A 1 117 ? -10.768 3.158 37.491 1.00 68.62 117 ALA A N 1
ATOM 962 C CA . ALA A 1 117 ? -10.346 1.903 38.130 1.00 68.62 117 ALA A CA 1
ATOM 963 C C . ALA A 1 117 ? -11.353 0.744 37.961 1.00 68.62 117 ALA A C 1
ATOM 965 O O . ALA A 1 117 ? -10.951 -0.378 37.658 1.00 68.62 117 ALA A O 1
ATOM 966 N N . ASP A 1 118 ? -12.656 1.024 38.073 1.00 67.06 118 ASP A N 1
ATOM 967 C CA . ASP A 1 118 ? -13.714 0.019 37.888 1.00 67.06 118 ASP A CA 1
ATOM 968 C C . ASP A 1 118 ? -13.789 -0.497 36.438 1.00 67.06 118 ASP A C 1
ATOM 970 O O . ASP A 1 118 ? -14.021 -1.681 36.207 1.00 67.06 118 ASP A O 1
ATOM 974 N N . GLY A 1 119 ? -13.551 0.374 35.450 1.00 64.88 119 GLY A N 1
ATOM 975 C CA . GLY A 1 119 ? -13.508 -0.007 34.034 1.00 64.88 119 GLY A CA 1
ATOM 976 C C . GLY A 1 119 ? -12.246 -0.796 33.674 1.00 64.88 119 GLY A C 1
ATOM 977 O O . GLY A 1 119 ? -12.295 -1.699 32.846 1.00 64.88 119 GLY A O 1
ATOM 978 N N . VAL A 1 120 ? -11.125 -0.511 34.340 1.00 68.62 120 VAL A N 1
ATOM 979 C CA . VAL A 1 120 ? -9.877 -1.277 34.194 1.00 68.62 120 VAL A CA 1
ATOM 980 C C . VAL A 1 120 ? -10.032 -2.695 34.751 1.00 68.62 120 VAL A C 1
ATOM 982 O O . VAL A 1 120 ? -9.557 -3.654 34.142 1.00 68.62 120 VAL A O 1
ATOM 985 N N . ALA A 1 121 ? -10.729 -2.852 35.881 1.00 70.19 121 ALA A N 1
ATOM 986 C CA . ALA A 1 121 ? -11.008 -4.163 36.460 1.00 70.19 121 ALA A CA 1
ATOM 987 C C . ALA A 1 121 ? -11.852 -5.046 35.521 1.00 70.19 121 ALA A C 1
ATOM 989 O O . ALA A 1 121 ? -11.550 -6.231 35.367 1.00 70.19 121 ALA A O 1
ATOM 990 N N . GLU A 1 122 ? -12.857 -4.470 34.855 1.00 69.50 122 GLU A N 1
ATOM 991 C CA . GLU A 1 122 ? -13.681 -5.201 33.884 1.00 69.50 122 GLU A CA 1
ATOM 992 C C . GLU A 1 122 ? -12.901 -5.517 32.597 1.00 69.50 122 GLU A C 1
ATOM 994 O O . GLU A 1 122 ? -12.952 -6.644 32.111 1.00 69.50 122 GLU A O 1
ATOM 999 N N . LEU A 1 123 ? -12.090 -4.574 32.100 1.00 68.81 123 LEU A N 1
ATOM 1000 C CA . LEU A 1 123 ? -11.193 -4.788 30.956 1.00 68.81 123 LEU A CA 1
ATOM 1001 C C . LEU A 1 123 ? -10.219 -5.950 31.208 1.00 68.81 123 LEU A C 1
ATOM 1003 O O . LEU A 1 123 ? -10.045 -6.817 30.357 1.00 68.81 123 LEU A O 1
ATOM 1007 N N . LYS A 1 124 ? -9.631 -6.025 32.406 1.00 70.56 124 LYS A N 1
ATOM 1008 C CA . LYS A 1 124 ? -8.789 -7.156 32.821 1.00 70.56 124 LYS A CA 1
ATOM 1009 C C . LYS A 1 124 ? -9.523 -8.481 32.842 1.00 70.56 124 LYS A C 1
ATOM 1011 O O . LYS A 1 124 ? -8.926 -9.509 32.540 1.00 70.56 124 LYS A O 1
ATOM 1016 N N . LYS A 1 125 ? -10.769 -8.474 33.310 1.00 75.62 125 LYS A N 1
ATOM 1017 C CA . LYS A 1 125 ? -11.576 -9.686 33.391 1.00 75.62 125 LYS A CA 1
ATOM 1018 C C . LYS A 1 125 ? -11.840 -10.225 31.986 1.00 75.62 125 LYS A C 1
ATOM 1020 O O . LYS A 1 125 ? -11.572 -11.392 31.745 1.00 75.62 125 LYS A O 1
ATOM 1025 N N . LEU A 1 126 ? -12.238 -9.350 31.068 1.00 68.69 126 LEU A N 1
ATOM 1026 C CA . LEU A 1 126 ? -12.499 -9.699 29.674 1.00 68.69 126 LEU A CA 1
ATOM 1027 C C . LEU A 1 126 ? -11.225 -10.155 28.938 1.00 68.69 126 LEU A C 1
ATOM 1029 O O . LEU A 1 126 ? -11.223 -11.201 28.300 1.00 68.69 126 LEU A O 1
ATOM 1033 N N . LEU A 1 127 ? -10.095 -9.463 29.124 1.00 71.06 127 LEU A N 1
ATOM 1034 C CA . LEU A 1 127 ? -8.808 -9.879 28.545 1.00 71.06 127 LEU A CA 1
ATOM 1035 C C . LEU A 1 127 ? -8.294 -11.219 29.093 1.00 71.06 127 LEU A C 1
ATOM 1037 O O . LEU A 1 127 ? -7.548 -11.909 28.411 1.00 71.06 127 LEU A O 1
ATOM 1041 N N . LYS A 1 128 ? -8.663 -11.606 30.319 1.00 73.62 128 LYS A N 1
ATOM 1042 C CA . LYS A 1 128 ? -8.328 -12.931 30.868 1.00 73.62 128 LYS A CA 1
ATOM 1043 C C . LYS A 1 128 ? -9.189 -14.054 30.302 1.00 73.62 128 LYS A C 1
ATOM 1045 O O . LYS A 1 128 ? -8.773 -15.205 30.395 1.00 73.62 128 LYS A O 1
ATOM 1050 N N . GLU A 1 129 ? -10.375 -13.729 29.799 1.00 71.69 129 GLU A N 1
ATOM 1051 C CA . GLU A 1 129 ? -11.293 -14.695 29.201 1.00 71.69 129 GLU A CA 1
ATOM 1052 C C . GLU A 1 129 ? -10.908 -14.959 27.735 1.00 71.69 129 GLU A C 1
ATOM 1054 O O . GLU A 1 129 ? -10.723 -16.123 27.388 1.00 71.69 129 GLU A O 1
ATOM 1059 N N . ASP A 1 130 ? -10.660 -13.909 26.936 1.00 62.84 130 ASP A N 1
ATOM 1060 C CA . ASP A 1 130 ? -10.463 -14.033 25.476 1.00 62.84 130 ASP A CA 1
ATOM 1061 C C . ASP A 1 130 ? -9.216 -13.308 24.907 1.00 62.84 130 ASP A C 1
ATOM 1063 O O . ASP A 1 130 ? -8.936 -13.385 23.710 1.00 62.84 130 ASP A O 1
ATOM 1067 N N . GLY A 1 131 ? -8.434 -12.609 25.735 1.00 62.66 131 GLY A N 1
ATOM 1068 C CA . GLY A 1 131 ? -7.284 -11.813 25.285 1.00 62.66 131 GLY A CA 1
ATOM 1069 C C . GLY A 1 131 ? -5.996 -12.615 25.063 1.00 62.66 131 GLY A C 1
ATOM 1070 O O . GLY A 1 131 ? -5.755 -13.664 25.666 1.00 62.66 131 GLY A O 1
ATOM 1071 N N . THR A 1 132 ? -5.101 -12.092 24.221 1.00 65.38 132 THR A N 1
ATOM 1072 C CA . THR A 1 132 ? -3.763 -12.669 24.037 1.00 65.38 132 THR A CA 1
ATOM 1073 C C . THR A 1 132 ? -2.858 -12.359 25.233 1.00 65.38 132 THR A C 1
ATOM 1075 O O . THR A 1 132 ? -2.989 -11.335 25.908 1.00 65.38 132 THR A O 1
ATOM 1078 N N . ALA A 1 133 ? -1.876 -13.230 25.492 1.00 67.69 133 ALA A N 1
ATOM 1079 C CA . ALA A 1 133 ? -0.925 -13.040 26.593 1.00 67.69 133 ALA A CA 1
ATOM 1080 C C . ALA A 1 133 ? -0.168 -11.696 26.509 1.00 67.69 133 ALA A C 1
ATOM 1082 O O . ALA A 1 133 ? 0.174 -11.108 27.533 1.00 67.69 133 ALA A O 1
ATOM 1083 N N . GLU A 1 134 ? 0.059 -11.198 25.293 1.00 68.06 134 GLU A N 1
ATOM 1084 C CA . GLU A 1 134 ? 0.720 -9.920 25.011 1.00 68.06 134 GLU A CA 1
ATOM 1085 C C . GLU A 1 134 ? -0.154 -8.723 25.412 1.00 68.06 134 GLU A C 1
ATOM 1087 O O . GLU A 1 134 ? 0.334 -7.803 26.064 1.00 68.06 134 GLU A O 1
ATOM 1092 N N . GLN A 1 135 ? -1.460 -8.765 25.127 1.00 67.81 135 GLN A N 1
ATOM 1093 C CA . GLN A 1 135 ? -2.411 -7.722 25.538 1.00 67.81 135 GLN A CA 1
ATOM 1094 C C . GLN A 1 135 ? -2.514 -7.615 27.064 1.00 67.81 135 GLN A C 1
ATOM 1096 O O . GLN A 1 135 ? -2.600 -6.519 27.619 1.00 67.81 135 GLN A O 1
ATOM 1101 N N . LEU A 1 136 ? -2.472 -8.757 27.756 1.00 70.31 136 LEU A N 1
ATOM 1102 C CA . LEU A 1 136 ? -2.470 -8.802 29.217 1.00 70.31 136 LEU A CA 1
ATOM 1103 C C . LEU A 1 136 ? -1.209 -8.150 29.799 1.00 70.31 136 LEU A C 1
ATOM 1105 O O . LEU A 1 136 ? -1.298 -7.384 30.758 1.00 70.31 136 LEU A O 1
ATOM 1109 N N . GLN A 1 137 ? -0.047 -8.408 29.192 1.00 71.56 137 GLN A N 1
ATOM 1110 C CA . GLN A 1 137 ? 1.220 -7.800 29.603 1.00 71.56 137 GLN A CA 1
ATOM 1111 C C . GLN A 1 137 ? 1.261 -6.292 29.338 1.00 71.56 137 GLN A C 1
ATOM 1113 O O . GLN A 1 137 ? 1.731 -5.543 30.196 1.00 71.56 137 GLN A O 1
ATOM 1118 N N . GLU A 1 138 ? 0.753 -5.832 28.191 1.00 70.50 138 GLU A N 1
ATOM 1119 C CA . GLU A 1 138 ? 0.640 -4.401 27.883 1.00 70.50 138 GLU A CA 1
ATOM 1120 C C . GLU A 1 138 ? -0.242 -3.681 28.909 1.00 70.50 138 GLU A C 1
ATOM 1122 O O . GLU A 1 138 ? 0.133 -2.621 29.418 1.00 70.50 138 GLU A O 1
ATOM 1127 N N . LEU A 1 139 ? -1.376 -4.279 29.281 1.00 70.12 139 LEU A N 1
ATOM 1128 C CA . LEU A 1 139 ? -2.285 -3.695 30.261 1.00 70.12 139 LEU A CA 1
ATOM 1129 C C . LEU A 1 139 ? -1.660 -3.614 31.664 1.00 70.12 139 LEU A C 1
ATOM 1131 O O . LEU A 1 139 ? -1.754 -2.584 32.333 1.00 70.12 139 LEU A O 1
ATOM 1135 N N . GLU A 1 140 ? -0.985 -4.677 32.107 1.00 69.75 140 GLU A N 1
ATOM 1136 C CA . GLU A 1 140 ? -0.275 -4.696 33.391 1.00 69.75 140 GLU A CA 1
ATOM 1137 C C . GLU A 1 140 ? 0.895 -3.698 33.432 1.00 69.75 140 GLU A C 1
ATOM 1139 O O . GLU A 1 140 ? 1.196 -3.132 34.488 1.00 69.75 140 GLU A O 1
ATOM 1144 N N . ALA A 1 141 ? 1.564 -3.463 32.299 1.00 70.94 141 ALA A N 1
ATOM 1145 C CA . ALA A 1 141 ? 2.610 -2.451 32.183 1.00 70.94 141 ALA A CA 1
ATOM 1146 C C . ALA A 1 141 ? 2.039 -1.026 32.271 1.00 70.94 141 ALA A C 1
ATOM 1148 O O . ALA A 1 141 ? 2.603 -0.187 32.980 1.00 70.94 141 ALA A O 1
ATOM 1149 N N . LEU A 1 142 ? 0.903 -0.768 31.613 1.00 67.81 142 LEU A N 1
ATOM 1150 C CA . LEU A 1 142 ? 0.208 0.522 31.660 1.00 67.81 142 LEU A CA 1
ATOM 1151 C C . LEU A 1 142 ? -0.271 0.862 33.075 1.00 67.81 142 LEU A C 1
ATOM 1153 O O . LEU A 1 142 ? -0.079 1.987 33.528 1.00 67.81 142 LEU A O 1
ATOM 1157 N N . GLU A 1 143 ? -0.806 -0.110 33.812 1.00 65.31 143 GLU A N 1
ATOM 1158 C CA . GLU A 1 143 ? -1.223 0.094 35.202 1.00 65.31 143 GLU A CA 1
ATOM 1159 C C . GLU A 1 143 ? -0.070 0.398 36.154 1.00 65.31 143 GLU A C 1
ATOM 1161 O O . GLU A 1 143 ? -0.199 1.250 37.031 1.00 65.31 143 GLU A O 1
ATOM 1166 N N . LYS A 1 144 ? 1.067 -0.292 36.002 1.00 66.06 144 LYS A N 1
ATOM 1167 C CA . LYS A 1 144 ? 2.263 -0.012 36.811 1.00 66.06 144 LYS A CA 1
ATOM 1168 C C . LYS A 1 144 ? 2.796 1.396 36.553 1.00 66.06 144 LYS A C 1
ATOM 1170 O O . LYS A 1 144 ? 3.372 1.994 37.459 1.00 66.06 144 LYS A O 1
ATOM 1175 N N . ALA A 1 145 ? 2.606 1.914 35.339 1.00 59.66 145 ALA A N 1
ATOM 1176 C CA . ALA A 1 145 ? 2.973 3.277 34.976 1.00 59.66 145 ALA A CA 1
ATOM 1177 C C . ALA A 1 145 ? 1.981 4.327 35.517 1.00 59.66 145 ALA A C 1
ATOM 1179 O O . ALA A 1 145 ? 2.390 5.444 35.832 1.00 59.66 145 ALA A O 1
ATOM 1180 N N . SER A 1 146 ? 0.698 3.984 35.666 1.00 57.66 146 SER A N 1
ATOM 1181 C CA . SER A 1 146 ? -0.340 4.859 36.224 1.00 57.66 146 SER A CA 1
ATOM 1182 C C . SER A 1 146 ? -0.606 4.540 37.699 1.00 57.66 146 SER A C 1
ATOM 1184 O O . SER A 1 146 ? -1.481 3.752 38.057 1.00 57.66 146 SER A O 1
ATOM 1186 N N . SER A 1 147 ? 0.147 5.172 38.592 1.00 49.56 147 SER A N 1
ATOM 1187 C CA . SER A 1 147 ? -0.020 5.043 40.040 1.00 49.56 147 SER A CA 1
ATOM 1188 C C . SER A 1 147 ? -1.326 5.694 40.534 1.00 49.56 147 SER A C 1
ATOM 1190 O O . SER A 1 147 ? -1.344 6.878 40.856 1.00 49.56 147 SER A O 1
ATOM 1192 N N . GLY A 1 148 ? -2.415 4.923 40.616 1.00 53.31 148 GLY A N 1
ATOM 1193 C CA . GLY A 1 148 ? -3.641 5.280 41.354 1.00 53.31 148 GLY A CA 1
ATOM 1194 C C . GLY A 1 148 ? -4.628 6.236 40.665 1.00 53.31 148 GLY A C 1
ATOM 1195 O O . GLY A 1 148 ? -5.706 6.469 41.209 1.00 53.31 148 GLY A O 1
ATOM 1196 N N . GLU A 1 149 ? -4.306 6.746 39.476 1.00 59.88 149 GLU A N 1
ATOM 1197 C CA . GLU A 1 149 ? -5.204 7.540 38.621 1.00 59.88 149 GLU A CA 1
ATOM 1198 C C . GLU A 1 149 ? -5.628 6.764 37.363 1.00 59.88 149 GLU A C 1
ATOM 1200 O O . GLU A 1 149 ? -5.085 5.706 37.049 1.00 59.88 149 GLU A O 1
ATOM 1205 N N . ALA A 1 150 ? -6.640 7.285 36.660 1.00 60.75 150 ALA A N 1
ATOM 1206 C CA . ALA A 1 150 ? -7.246 6.660 35.489 1.00 60.75 150 ALA A CA 1
ATOM 1207 C C . ALA A 1 150 ? -6.207 6.262 34.417 1.00 60.75 150 ALA A C 1
ATOM 1209 O O . ALA A 1 150 ? -5.401 7.082 33.972 1.00 60.75 150 ALA A O 1
ATOM 1210 N N . VAL A 1 151 ? -6.258 5.000 33.978 1.00 67.94 151 VAL A N 1
ATOM 1211 C CA . VAL A 1 151 ? -5.290 4.397 33.046 1.00 67.94 151 VAL A CA 1
ATOM 1212 C C . VAL A 1 151 ? -5.592 4.874 31.632 1.00 67.94 151 VAL A C 1
ATOM 1214 O O . VAL A 1 151 ? -6.746 4.842 31.204 1.00 67.94 151 VAL A O 1
ATOM 1217 N N . LYS A 1 152 ? -4.576 5.308 30.882 1.00 71.81 152 LYS A N 1
ATOM 1218 C CA . LYS A 1 152 ? -4.742 5.639 29.463 1.00 71.81 152 LYS A CA 1
ATOM 1219 C C . LYS A 1 152 ? -4.489 4.409 28.603 1.00 71.81 152 LYS A C 1
ATOM 1221 O O . LYS A 1 152 ? -3.398 3.852 28.642 1.00 71.81 152 LYS A O 1
ATOM 1226 N N . VAL A 1 153 ? -5.482 4.021 27.812 1.00 70.56 153 VAL A N 1
ATOM 1227 C CA . VAL A 1 153 ? -5.405 2.887 26.886 1.00 70.56 153 VAL A CA 1
ATOM 1228 C C . VAL A 1 153 ? -5.470 3.406 25.453 1.00 70.56 153 VAL A C 1
ATOM 1230 O O . VAL A 1 153 ? -6.349 4.205 25.118 1.00 70.56 153 VAL A O 1
ATOM 1233 N N . GLU A 1 154 ? -4.538 2.968 24.607 1.00 69.56 154 GLU A N 1
ATOM 1234 C CA . GLU A 1 154 ? -4.583 3.239 23.170 1.00 69.56 154 GLU A CA 1
ATOM 1235 C C . GLU A 1 154 ? -5.595 2.320 22.483 1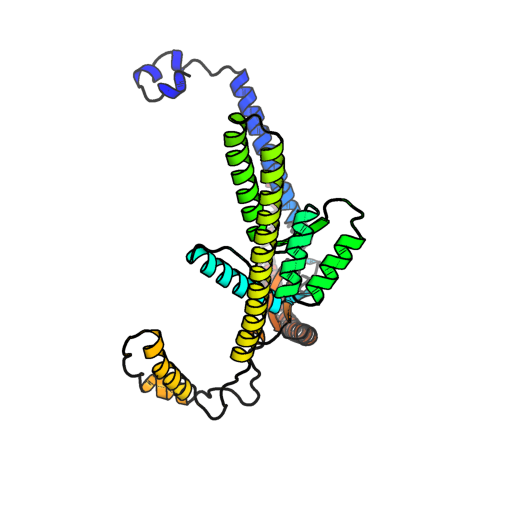.00 69.56 154 GLU A C 1
ATOM 1237 O O . GLU A 1 154 ? -5.506 1.095 22.531 1.00 69.56 154 GLU A O 1
ATOM 1242 N N . THR A 1 155 ? -6.562 2.928 21.802 1.00 68.88 155 THR A N 1
ATOM 1243 C CA . THR A 1 155 ? -7.688 2.234 21.175 1.00 68.88 155 THR A CA 1
ATOM 1244 C C . THR A 1 155 ? -7.842 2.631 19.702 1.00 68.88 155 THR A C 1
ATOM 1246 O O . THR A 1 155 ? -7.370 3.701 19.279 1.00 68.88 155 THR A O 1
ATOM 1249 N N . PRO A 1 156 ? -8.493 1.783 18.883 1.00 72.56 156 PRO A N 1
ATOM 1250 C CA . PRO A 1 156 ? -8.802 2.100 17.492 1.00 72.56 156 PRO A CA 1
ATOM 1251 C C . PRO A 1 156 ? -9.677 3.360 17.379 1.00 72.56 156 PRO A C 1
ATOM 1253 O O . PRO A 1 156 ? -10.735 3.451 18.000 1.00 72.56 156 PRO A O 1
ATOM 1256 N N . ILE A 1 157 ? -9.267 4.335 16.557 1.00 69.88 157 ILE A N 1
ATOM 1257 C CA . ILE A 1 157 ? -9.909 5.664 16.484 1.00 69.88 157 ILE A CA 1
ATOM 1258 C C . ILE A 1 157 ? -11.413 5.589 16.190 1.00 69.88 157 ILE A C 1
ATOM 1260 O O . ILE A 1 157 ? -12.197 6.301 16.817 1.00 69.88 157 ILE A O 1
ATOM 1264 N N . VAL A 1 158 ? -11.822 4.804 15.189 1.00 70.44 158 VAL A N 1
ATOM 1265 C CA . VAL A 1 158 ? -13.207 4.841 14.691 1.00 70.44 158 VAL A CA 1
ATOM 1266 C C . VAL A 1 158 ? -14.177 4.144 15.650 1.00 70.44 158 VAL A C 1
ATOM 1268 O O . VAL A 1 158 ? -15.124 4.819 16.062 1.00 70.44 158 VAL A O 1
ATOM 1271 N N . PRO A 1 159 ? -13.939 2.881 16.067 1.00 68.56 159 PRO A N 1
ATOM 1272 C CA . PRO A 1 159 ? -14.736 2.238 17.113 1.00 68.56 159 PRO A CA 1
ATOM 1273 C C . PRO A 1 159 ? -14.803 3.094 18.379 1.00 68.56 159 PRO A C 1
ATOM 1275 O O . PRO A 1 159 ? -15.882 3.336 18.918 1.00 68.56 159 PRO A O 1
ATOM 1278 N N . MET A 1 160 ? -13.669 3.671 18.790 1.00 72.75 160 MET A N 1
ATOM 1279 C CA . MET A 1 160 ? -13.624 4.423 20.034 1.00 72.75 160 MET A CA 1
ATOM 1280 C C . MET A 1 160 ? -14.360 5.760 19.972 1.00 72.75 160 MET A C 1
ATOM 1282 O O . MET A 1 160 ? -15.033 6.146 20.924 1.00 72.75 160 MET A O 1
ATOM 1286 N N . ASN A 1 161 ? -14.277 6.493 18.861 1.00 72.88 161 ASN A N 1
ATOM 1287 C CA . ASN A 1 161 ? -15.034 7.737 18.724 1.00 72.88 161 ASN A CA 1
ATOM 1288 C C . ASN A 1 161 ? -16.548 7.496 18.836 1.00 72.88 161 ASN A C 1
ATOM 1290 O O . ASN A 1 161 ? -17.262 8.364 19.336 1.00 72.88 161 ASN A O 1
ATOM 1294 N N . GLN A 1 162 ? -17.031 6.327 18.409 1.00 66.00 162 GLN A N 1
ATOM 1295 C CA . GLN A 1 162 ? -18.435 5.947 18.539 1.00 66.00 162 GLN A CA 1
ATOM 1296 C C . GLN A 1 162 ? -18.780 5.488 19.958 1.00 66.00 162 GLN A C 1
ATOM 1298 O O . GLN A 1 162 ? -19.799 5.936 20.474 1.00 66.00 162 GLN A O 1
ATOM 1303 N N . ALA A 1 163 ? -17.913 4.724 20.627 1.00 69.25 163 ALA A N 1
ATOM 1304 C CA . ALA A 1 163 ? -18.067 4.390 22.047 1.00 69.25 163 ALA A CA 1
ATOM 1305 C C . ALA A 1 163 ? -18.108 5.651 22.933 1.00 69.25 163 ALA A C 1
ATOM 1307 O O . ALA A 1 163 ? -18.976 5.807 23.787 1.00 69.25 163 ALA A O 1
ATOM 1308 N N . ILE A 1 164 ? -17.230 6.628 22.674 1.00 70.69 164 ILE A N 1
ATOM 1309 C CA . ILE A 1 164 ? -17.243 7.932 23.359 1.00 70.69 164 ILE A CA 1
ATOM 1310 C C . ILE A 1 164 ? -18.509 8.724 23.016 1.00 70.69 164 ILE A C 1
ATOM 1312 O O . ILE A 1 164 ? -19.062 9.406 23.877 1.00 70.69 164 ILE A O 1
ATOM 1316 N N . PHE A 1 165 ? -18.961 8.689 21.760 1.00 71.62 165 PHE A N 1
ATOM 1317 C CA . PHE A 1 165 ? -20.201 9.356 21.368 1.00 71.62 165 PHE A CA 1
ATOM 1318 C C . PHE A 1 165 ? -21.403 8.759 22.099 1.00 71.62 165 PHE A C 1
ATOM 1320 O O . PHE A 1 165 ? -22.190 9.514 22.667 1.00 71.62 165 PHE A O 1
ATOM 1327 N N . LEU A 1 166 ? -21.511 7.429 22.133 1.00 67.38 166 LEU A N 1
ATOM 1328 C CA . LEU A 1 166 ? -22.532 6.724 22.893 1.00 67.38 166 LEU A CA 1
ATOM 1329 C C . LEU A 1 166 ? -22.424 7.108 24.363 1.00 67.38 166 LEU A C 1
ATOM 1331 O O . LEU A 1 166 ? -23.409 7.573 24.925 1.00 67.38 166 LEU A O 1
ATOM 1335 N N . SER A 1 167 ? -21.238 7.029 24.972 1.00 67.56 167 SER A N 1
ATOM 1336 C CA . SER A 1 167 ? -21.078 7.354 26.392 1.00 67.56 167 SER A CA 1
ATOM 1337 C C . SER A 1 167 ? -21.496 8.789 26.721 1.00 67.56 167 SER A C 1
ATOM 1339 O O . SER A 1 167 ? -22.178 9.011 27.719 1.00 67.56 167 SER A O 1
ATOM 1341 N N . LYS A 1 168 ? -21.186 9.758 25.852 1.00 70.62 168 LYS A N 1
ATOM 1342 C CA . LYS A 1 168 ? -21.654 11.146 25.981 1.00 70.62 168 LYS A CA 1
ATOM 1343 C C . LYS A 1 168 ? -23.158 11.287 25.771 1.00 70.62 168 LYS A C 1
ATOM 1345 O O . LYS A 1 168 ? -23.794 12.067 26.472 1.00 70.62 168 LYS A O 1
ATOM 1350 N N . TRP A 1 169 ? -23.731 10.562 24.813 1.00 67.31 169 TRP A N 1
ATOM 1351 C CA . TRP A 1 169 ? -25.174 10.550 24.587 1.00 67.31 169 TRP A CA 1
ATOM 1352 C C . TRP A 1 169 ? -25.906 10.022 25.823 1.00 67.31 169 TRP A C 1
ATOM 1354 O O . TRP A 1 169 ? -26.775 10.710 26.349 1.00 67.31 169 TRP A O 1
ATOM 1364 N N . TRP A 1 170 ? -25.459 8.890 26.370 1.00 64.62 170 TRP A N 1
ATOM 1365 C CA . TRP A 1 170 ? -25.953 8.345 27.630 1.00 64.62 170 TRP A CA 1
ATOM 1366 C C . TRP A 1 170 ? -25.770 9.328 28.791 1.00 64.62 170 TRP A C 1
ATOM 1368 O O . TRP A 1 170 ? -26.715 9.546 29.540 1.00 64.62 170 TRP A O 1
ATOM 1378 N N . GLN A 1 171 ? -24.604 9.974 28.931 1.00 65.50 171 GLN A N 1
ATOM 1379 C CA . GLN A 1 171 ? -24.380 11.003 29.957 1.00 65.50 171 GLN A CA 1
ATOM 1380 C C . GLN A 1 171 ? -25.393 12.143 29.857 1.00 65.50 171 GLN A C 1
ATOM 1382 O O . GLN A 1 171 ? -25.916 12.571 30.880 1.00 65.50 171 GLN A O 1
ATOM 1387 N N . ASN A 1 172 ? -25.697 12.609 28.647 1.00 68.44 172 ASN A N 1
ATOM 1388 C CA . ASN A 1 172 ? -26.675 13.669 28.436 1.00 68.44 172 ASN A CA 1
ATOM 1389 C C . ASN A 1 172 ? -28.102 13.187 28.731 1.00 68.44 172 ASN A C 1
ATOM 1391 O O . ASN A 1 172 ? -28.827 13.871 29.446 1.00 68.44 172 ASN A O 1
ATOM 1395 N N . SER A 1 173 ? -28.485 11.988 28.283 1.00 63.31 173 SER A N 1
ATOM 1396 C CA . SER A 1 173 ? -29.805 11.405 28.568 1.00 63.31 173 SER A CA 1
ATOM 1397 C C . SER A 1 173 ? -30.012 11.107 30.059 1.00 63.31 173 SER A C 1
ATOM 1399 O O . SER A 1 173 ? -31.092 11.338 30.602 1.00 63.31 173 SER A O 1
ATOM 1401 N N . PHE A 1 174 ? -28.972 10.653 30.763 1.00 59.75 174 PHE A N 1
ATOM 1402 C CA . PHE A 1 174 ? -29.004 10.474 32.214 1.00 59.75 174 PHE A CA 1
ATOM 1403 C C . PHE A 1 174 ? -28.928 11.802 32.970 1.00 59.75 174 PHE A C 1
ATOM 1405 O O . PHE A 1 174 ? -29.534 11.912 34.031 1.00 59.75 174 PHE A O 1
ATOM 1412 N N . ALA A 1 175 ? -28.231 12.817 32.454 1.00 56.50 175 ALA A N 1
ATOM 1413 C CA . ALA A 1 175 ? -28.224 14.157 33.035 1.00 56.50 175 ALA A CA 1
ATOM 1414 C C . ALA A 1 175 ? -29.599 14.833 32.912 1.00 56.50 175 ALA A C 1
ATOM 1416 O O . ALA A 1 175 ? -30.048 15.451 33.875 1.00 56.50 175 ALA A O 1
ATOM 1417 N N . GLU A 1 176 ? -30.298 14.654 31.787 1.00 58.16 176 GLU A N 1
ATOM 1418 C CA . GLU A 1 176 ? -31.698 15.067 31.610 1.00 58.16 176 GLU A CA 1
ATOM 1419 C C . GLU A 1 176 ? -32.634 14.316 32.572 1.00 58.16 176 GLU A C 1
ATOM 1421 O O . GLU A 1 176 ? -33.484 14.930 33.218 1.00 58.16 176 GLU A O 1
ATOM 1426 N N . ALA A 1 177 ? -32.439 13.006 32.761 1.00 53.81 177 ALA A N 1
ATOM 1427 C CA . ALA A 1 177 ? -33.189 12.234 33.756 1.00 53.81 177 ALA A CA 1
ATOM 1428 C C . ALA A 1 177 ? -32.864 12.651 35.209 1.00 53.81 177 ALA A C 1
ATOM 1430 O O . ALA A 1 177 ? -33.748 12.669 36.067 1.00 53.81 177 ALA A O 1
ATOM 1431 N N . ALA A 1 178 ? -31.613 13.026 35.495 1.00 47.50 178 ALA A N 1
ATOM 1432 C CA . ALA A 1 178 ? -31.143 13.454 36.812 1.00 47.50 178 ALA A CA 1
ATOM 1433 C C . ALA A 1 178 ? -31.521 14.903 37.155 1.00 47.50 178 ALA A C 1
ATOM 1435 O O . ALA A 1 178 ? -31.625 15.225 38.336 1.00 47.50 178 ALA A O 1
ATOM 1436 N N . GLN A 1 179 ? -31.782 15.775 36.174 1.00 52.53 179 GLN A N 1
ATOM 1437 C CA . GLN A 1 179 ? -32.380 17.093 36.436 1.00 52.53 179 GLN A CA 1
ATOM 1438 C C . GLN A 1 179 ? -33.765 16.981 37.100 1.00 52.53 179 GLN A C 1
ATOM 1440 O O . GLN A 1 179 ? -34.178 17.908 37.791 1.00 52.53 179 GLN A O 1
ATOM 1445 N N . ASN A 1 180 ? -34.430 15.825 36.981 1.00 52.91 180 ASN A N 1
ATOM 1446 C CA . ASN A 1 180 ? -35.707 15.526 37.631 1.00 52.91 180 ASN A CA 1
ATOM 1447 C C . ASN A 1 180 ? -35.582 14.697 38.930 1.00 52.91 180 ASN A C 1
ATOM 1449 O O . ASN A 1 180 ? -36.605 14.350 39.519 1.00 52.91 180 ASN A O 1
ATOM 1453 N N . ALA A 1 181 ? -34.371 14.363 39.401 1.00 49.06 181 ALA A N 1
ATOM 1454 C CA . ALA A 1 181 ? -34.172 13.514 40.582 1.00 49.06 181 ALA A CA 1
ATOM 1455 C C . ALA A 1 181 ? -33.014 13.990 41.483 1.00 49.06 181 ALA A C 1
ATOM 1457 O O . ALA A 1 181 ? -31.858 14.059 41.076 1.00 49.06 181 ALA A O 1
ATOM 1458 N N . THR A 1 182 ? -33.318 14.248 42.754 1.00 50.69 182 THR A N 1
ATOM 1459 C CA . THR A 1 182 ? -32.432 14.837 43.776 1.00 50.69 182 THR A CA 1
ATOM 1460 C C . THR A 1 182 ? -31.405 13.884 44.420 1.00 50.69 182 THR A C 1
ATOM 1462 O O . THR A 1 182 ? -30.722 14.286 45.357 1.00 50.69 182 THR A O 1
ATOM 1465 N N . ASP A 1 183 ? -31.231 12.648 43.935 1.00 63.75 183 ASP A N 1
ATOM 1466 C CA . ASP A 1 183 ? -30.385 11.633 44.595 1.00 63.75 183 ASP A CA 1
ATOM 1467 C C . ASP A 1 183 ? -28.947 11.561 44.035 1.00 63.75 183 ASP A C 1
ATOM 1469 O O . ASP A 1 183 ? -28.701 10.997 42.964 1.00 63.75 183 ASP A O 1
ATOM 1473 N N . GLU A 1 184 ? -27.954 12.018 44.806 1.00 61.34 184 GLU A N 1
ATOM 1474 C CA . GLU A 1 184 ? -26.514 11.834 44.517 1.00 61.34 184 GLU A CA 1
ATOM 1475 C C . GLU A 1 184 ? -26.093 10.359 44.396 1.00 61.34 184 GLU A C 1
ATOM 1477 O O . GLU A 1 184 ? -25.199 10.023 43.616 1.00 61.34 184 GLU A O 1
ATOM 1482 N N . ALA A 1 185 ? -26.775 9.453 45.103 1.00 61.59 185 ALA A N 1
ATOM 1483 C CA . ALA A 1 185 ? -26.529 8.014 45.013 1.00 61.59 185 ALA A CA 1
ATOM 1484 C C . ALA A 1 185 ? -26.840 7.451 43.613 1.00 61.59 185 ALA A C 1
ATOM 1486 O O . ALA A 1 185 ? -26.095 6.611 43.104 1.00 61.59 185 ALA A O 1
ATOM 1487 N N . LYS A 1 186 ? -27.890 7.958 42.949 1.00 62.78 186 LYS A N 1
ATOM 1488 C CA . LYS A 1 186 ? -28.245 7.558 41.577 1.00 62.78 186 LYS A CA 1
ATOM 1489 C C . LYS A 1 186 ? -27.230 8.074 40.563 1.00 62.78 186 LYS A C 1
ATOM 1491 O O . LYS A 1 186 ? -26.895 7.349 39.632 1.00 62.78 186 LYS A O 1
ATOM 1496 N N . LYS A 1 187 ? -26.681 9.278 40.779 1.00 63.06 187 LYS A N 1
ATOM 1497 C CA . LYS A 1 187 ? -25.584 9.808 39.955 1.00 63.06 187 LYS A CA 1
ATOM 1498 C C . LYS A 1 187 ? -24.357 8.907 40.043 1.00 63.06 187 LYS A C 1
ATOM 1500 O O . LYS A 1 187 ? -23.874 8.478 39.008 1.00 63.06 187 LYS A O 1
ATOM 1505 N N . LYS A 1 188 ? -23.907 8.552 41.252 1.00 67.06 188 LYS A N 1
ATOM 1506 C CA . LYS A 1 188 ? -22.716 7.704 41.445 1.00 67.06 188 LYS A CA 1
ATOM 1507 C C . LYS A 1 188 ? -22.887 6.293 40.861 1.00 67.06 188 LYS A C 1
ATOM 1509 O O . LYS A 1 188 ? -21.956 5.778 40.248 1.00 67.06 188 LYS A O 1
ATOM 1514 N N . ALA A 1 189 ? -24.073 5.695 41.000 1.00 64.38 189 ALA A N 1
ATOM 1515 C CA . ALA A 1 189 ? -24.395 4.403 40.389 1.00 64.38 189 ALA A CA 1
ATOM 1516 C C . ALA A 1 189 ? -24.423 4.471 38.850 1.00 64.38 189 ALA A C 1
ATOM 1518 O O . ALA A 1 189 ? -23.884 3.585 38.190 1.00 64.38 189 ALA A O 1
ATOM 1519 N N . ALA A 1 190 ? -24.977 5.545 38.277 1.00 64.44 190 ALA A N 1
ATOM 1520 C CA . ALA A 1 190 ? -24.964 5.767 36.833 1.00 64.44 190 ALA A CA 1
ATOM 1521 C C . ALA A 1 190 ? -23.535 5.948 36.297 1.00 64.44 190 ALA A C 1
ATOM 1523 O O . ALA A 1 190 ? -23.189 5.350 35.285 1.00 64.44 190 ALA A O 1
ATOM 1524 N N . THR A 1 191 ? -22.668 6.701 36.986 1.00 65.00 191 THR A N 1
ATOM 1525 C CA . THR A 1 191 ? -21.263 6.855 36.569 1.00 65.00 191 THR A CA 1
ATOM 1526 C C . THR A 1 191 ? -20.504 5.524 36.582 1.00 65.00 191 THR A C 1
ATOM 1528 O O . THR A 1 191 ? -19.682 5.280 35.698 1.00 65.00 191 THR A O 1
ATOM 1531 N N . ALA A 1 192 ? -20.787 4.654 37.557 1.00 68.44 192 ALA A N 1
ATOM 1532 C CA . ALA A 1 192 ? -20.183 3.326 37.647 1.00 68.44 192 ALA A CA 1
ATOM 1533 C C . ALA A 1 192 ? -20.648 2.404 36.505 1.00 68.44 192 ALA A C 1
ATOM 1535 O O . ALA A 1 192 ? -19.813 1.813 35.827 1.00 68.44 192 ALA A O 1
ATOM 1536 N N . GLU A 1 193 ? -21.954 2.332 36.226 1.00 70.69 193 GLU A N 1
ATOM 1537 C CA . GLU A 1 193 ? -22.486 1.555 35.092 1.00 70.69 193 GLU A CA 1
ATOM 1538 C C . GLU A 1 193 ? -21.995 2.081 33.737 1.00 70.69 193 GLU A C 1
ATOM 1540 O O . GLU A 1 193 ? -21.603 1.305 32.869 1.00 70.69 193 GLU A O 1
ATOM 1545 N N . MET A 1 194 ? -21.897 3.401 33.574 1.00 67.81 194 MET A N 1
ATOM 1546 C CA . MET A 1 194 ? -21.311 4.004 32.374 1.00 67.81 194 MET A CA 1
ATOM 1547 C C . MET A 1 194 ? -19.843 3.627 32.179 1.00 67.81 194 MET A C 1
ATOM 1549 O O . MET A 1 194 ? -19.409 3.406 31.050 1.00 67.81 194 MET A O 1
ATOM 1553 N N . SER A 1 195 ? -19.076 3.552 33.267 1.00 66.88 195 SER A N 1
ATOM 1554 C CA . SER A 1 195 ? -17.667 3.151 33.211 1.00 66.88 195 SER A CA 1
ATOM 1555 C C . SER A 1 195 ? -17.518 1.685 32.801 1.00 66.88 195 SER A C 1
ATOM 1557 O O . SER A 1 195 ? -16.606 1.361 32.044 1.00 66.88 195 SER A O 1
ATOM 1559 N N . LYS A 1 196 ? -18.443 0.815 33.231 1.00 72.38 196 LYS A N 1
ATOM 1560 C CA . LYS A 1 196 ? -18.500 -0.587 32.792 1.00 72.38 196 LYS A CA 1
ATOM 1561 C C . LYS A 1 196 ? -18.880 -0.718 31.319 1.00 72.38 196 LYS A C 1
ATOM 1563 O O . LYS A 1 196 ? -18.221 -1.454 30.596 1.00 72.38 196 LYS A O 1
ATOM 1568 N N . LEU A 1 197 ? -19.904 0.009 30.861 1.00 70.06 197 LEU A N 1
ATOM 1569 C CA . LEU A 1 197 ? -20.310 0.009 29.450 1.00 70.06 197 LEU A CA 1
ATOM 1570 C C . LEU A 1 197 ? -19.179 0.502 28.543 1.00 70.06 197 LEU A C 1
ATOM 1572 O O . LEU A 1 197 ? -18.889 -0.130 27.537 1.00 70.06 197 LEU A O 1
ATOM 1576 N N . LEU A 1 198 ? -18.479 1.568 28.941 1.00 69.31 198 LEU A N 1
ATOM 1577 C CA . LEU A 1 198 ? -17.313 2.059 28.208 1.00 69.31 198 LEU A CA 1
ATOM 1578 C C . LEU A 1 198 ? -16.183 1.022 28.157 1.00 69.31 198 LEU A C 1
ATOM 1580 O O . LEU A 1 198 ? -15.558 0.863 27.115 1.00 69.31 198 LEU A O 1
ATOM 1584 N N . ALA A 1 199 ? -15.913 0.324 29.264 1.00 69.00 199 ALA A N 1
ATOM 1585 C CA . ALA A 1 199 ? -14.921 -0.749 29.289 1.00 69.00 199 ALA A CA 1
ATOM 1586 C C . ALA A 1 199 ? -15.309 -1.897 28.348 1.00 69.00 199 ALA A C 1
ATOM 1588 O O . ALA A 1 199 ? -14.462 -2.386 27.605 1.00 69.00 199 ALA A O 1
ATOM 1589 N N . LYS A 1 200 ? -16.593 -2.270 28.321 1.00 73.31 200 LYS A N 1
ATOM 1590 C CA . LYS A 1 200 ? -17.121 -3.283 27.407 1.00 73.31 200 LYS A CA 1
ATOM 1591 C C . LYS A 1 200 ? -16.993 -2.861 25.939 1.00 73.31 200 LYS A C 1
ATOM 1593 O O . LYS A 1 200 ? -16.487 -3.635 25.137 1.00 73.31 200 LYS A O 1
ATOM 1598 N N . ASP A 1 201 ? -17.370 -1.628 25.605 1.00 72.06 201 ASP A N 1
ATOM 1599 C CA . ASP A 1 201 ? -17.242 -1.089 24.244 1.00 72.06 201 ASP A CA 1
ATOM 1600 C C . ASP A 1 201 ? -15.773 -1.010 23.792 1.00 72.06 201 ASP A C 1
ATOM 1602 O O . ASP A 1 201 ? -15.470 -1.199 22.612 1.00 72.06 201 ASP A O 1
ATOM 1606 N N . ILE A 1 202 ? -14.849 -0.726 24.719 1.00 70.38 202 ILE A N 1
ATOM 1607 C CA . ILE A 1 202 ? -13.409 -0.754 24.443 1.00 70.38 202 ILE A CA 1
ATOM 1608 C C . ILE A 1 202 ? -12.976 -2.169 24.086 1.00 70.38 202 ILE A C 1
ATOM 1610 O O . ILE A 1 202 ? -12.316 -2.315 23.065 1.00 70.38 202 ILE A O 1
ATOM 1614 N N . VAL A 1 203 ? -13.374 -3.174 24.871 1.00 71.56 203 VAL A N 1
ATOM 1615 C CA . VAL A 1 203 ? -13.056 -4.584 24.599 1.00 71.56 203 VAL A CA 1
ATOM 1616 C C . VAL A 1 203 ? -13.618 -5.023 23.256 1.00 71.56 203 VAL A C 1
ATOM 1618 O O . VAL A 1 203 ? -12.853 -5.414 22.384 1.00 71.56 203 VAL A O 1
ATOM 1621 N N . GLU A 1 204 ? -14.923 -4.858 23.031 1.00 72.38 204 GLU A N 1
ATOM 1622 C CA . GLU A 1 204 ? -15.561 -5.255 21.769 1.00 72.38 204 GLU A CA 1
ATOM 1623 C C . GLU A 1 204 ? -14.924 -4.528 20.565 1.00 72.38 204 GLU A C 1
ATOM 1625 O O . GLU A 1 204 ? -14.704 -5.109 19.499 1.00 72.38 204 GLU A O 1
ATOM 1630 N N . GLY A 1 205 ? -14.576 -3.247 20.733 1.00 71.06 205 GLY A N 1
ATOM 1631 C CA . GLY A 1 205 ? -13.885 -2.456 19.719 1.00 71.06 205 GLY A CA 1
ATOM 1632 C C . GLY A 1 205 ? -12.438 -2.890 19.471 1.00 71.06 205 GLY A C 1
ATOM 1633 O O . GLY A 1 205 ? -11.974 -2.825 18.327 1.00 71.06 205 GLY A O 1
ATOM 1634 N N . THR A 1 206 ? -11.712 -3.317 20.509 1.00 71.06 206 THR A N 1
ATOM 1635 C CA . THR A 1 206 ? -10.349 -3.846 20.379 1.00 71.06 206 THR A CA 1
ATOM 1636 C C . THR A 1 206 ? -10.342 -5.245 19.788 1.00 71.06 206 THR A C 1
ATOM 1638 O O . THR A 1 206 ? -9.544 -5.488 18.887 1.00 71.06 206 THR A O 1
ATOM 1641 N N . ASP A 1 207 ? -11.250 -6.123 20.198 1.00 72.62 207 ASP A N 1
ATOM 1642 C CA . ASP A 1 207 ? -11.349 -7.494 19.693 1.00 72.62 207 ASP A CA 1
ATOM 1643 C C . ASP A 1 207 ? -11.681 -7.476 18.205 1.00 72.62 207 ASP A C 1
ATOM 1645 O O . ASP A 1 207 ? -10.949 -8.039 17.391 1.00 72.62 207 ASP A O 1
ATOM 1649 N N . GLY A 1 208 ? -12.681 -6.676 17.813 1.00 72.31 208 GLY A N 1
ATOM 1650 C CA . GLY A 1 208 ? -13.001 -6.467 16.405 1.00 72.31 208 GLY A CA 1
ATOM 1651 C C . GLY A 1 208 ? -11.825 -5.901 15.598 1.00 72.31 208 GLY A C 1
ATOM 1652 O O . GLY A 1 208 ? -11.679 -6.222 14.419 1.00 72.31 208 GLY A O 1
ATOM 1653 N N . TYR A 1 209 ? -10.958 -5.080 16.207 1.00 76.38 209 TYR A N 1
ATOM 1654 C CA . TYR A 1 209 ? -9.721 -4.621 15.566 1.00 76.38 209 TYR A CA 1
ATOM 1655 C C . TYR A 1 209 ? -8.722 -5.764 15.356 1.00 76.38 209 TYR A C 1
ATOM 1657 O O . TYR A 1 209 ? -8.148 -5.849 14.269 1.00 76.38 209 TYR A O 1
ATOM 1665 N N . TYR A 1 210 ? -8.509 -6.626 16.353 1.00 75.75 210 TYR A N 1
ATOM 1666 C CA . TYR A 1 210 ? -7.571 -7.747 16.252 1.00 75.75 210 TYR A CA 1
ATOM 1667 C C . TYR A 1 210 ? -8.050 -8.802 15.253 1.00 75.75 210 TYR A C 1
ATOM 1669 O O . TYR A 1 210 ? -7.279 -9.167 14.368 1.00 75.75 210 TYR A O 1
ATOM 1677 N N . GLU A 1 211 ? -9.331 -9.177 15.281 1.00 80.00 211 GLU A N 1
ATOM 1678 C CA . GLU A 1 211 ? -9.933 -10.047 14.260 1.00 80.00 211 GLU A CA 1
ATOM 1679 C C . GLU A 1 211 ? -9.724 -9.480 12.849 1.00 80.00 211 GLU A C 1
ATOM 1681 O O . GLU A 1 211 ? -9.370 -10.184 11.900 1.00 80.00 211 GLU A O 1
ATOM 1686 N N . ALA A 1 212 ? -9.929 -8.170 12.690 1.00 80.81 212 ALA A N 1
ATOM 1687 C CA . ALA A 1 212 ? -9.752 -7.522 11.404 1.00 80.81 212 ALA A CA 1
ATOM 1688 C C . ALA A 1 212 ? -8.276 -7.422 10.992 1.00 80.81 212 ALA A C 1
ATOM 1690 O O . ALA A 1 212 ? -7.983 -7.445 9.796 1.00 80.81 212 ALA A O 1
ATOM 1691 N N . ALA A 1 213 ? -7.352 -7.307 11.947 1.00 81.19 213 ALA A N 1
ATOM 1692 C CA . ALA A 1 213 ? -5.917 -7.339 11.690 1.00 81.19 213 ALA A CA 1
ATOM 1693 C C . ALA A 1 213 ? -5.475 -8.731 11.215 1.00 81.19 213 ALA A C 1
ATOM 1695 O O . ALA A 1 213 ? -4.809 -8.827 10.184 1.00 81.19 213 ALA A O 1
ATOM 1696 N N . GLU A 1 214 ? -5.914 -9.797 11.886 1.00 84.25 214 GLU A N 1
ATOM 1697 C CA . GLU A 1 214 ? -5.657 -11.182 11.475 1.00 84.25 214 GLU A CA 1
ATOM 1698 C C . GLU A 1 214 ? -6.229 -11.474 10.088 1.00 84.25 214 GLU A C 1
ATOM 1700 O O . GLU A 1 214 ? -5.524 -11.984 9.219 1.00 84.25 214 GLU A O 1
ATOM 1705 N N . TYR A 1 215 ? -7.473 -11.061 9.827 1.00 86.50 215 TYR A N 1
ATOM 1706 C CA . TYR A 1 215 ? -8.082 -11.187 8.504 1.00 86.50 215 TYR A CA 1
ATOM 1707 C C . TYR A 1 215 ? -7.287 -10.447 7.418 1.00 86.50 215 TYR A C 1
ATOM 1709 O O . TYR A 1 215 ? -7.148 -10.937 6.295 1.00 86.50 215 TYR A O 1
ATOM 1717 N N . VAL A 1 216 ? -6.755 -9.259 7.727 1.00 87.44 216 VAL A N 1
ATOM 1718 C CA . VAL A 1 216 ? -5.916 -8.507 6.786 1.00 87.44 216 VAL A CA 1
ATOM 1719 C C . VAL A 1 216 ? -4.606 -9.243 6.513 1.00 87.44 216 VAL A C 1
ATOM 1721 O O . VAL A 1 216 ? -4.234 -9.349 5.345 1.00 87.44 216 VAL A O 1
ATOM 1724 N N . GLU A 1 217 ? -3.925 -9.762 7.537 1.00 87.69 217 GLU A N 1
ATOM 1725 C CA . GLU A 1 217 ? -2.681 -10.521 7.356 1.00 87.69 217 GLU A CA 1
ATOM 1726 C C . GLU A 1 217 ? -2.917 -11.826 6.588 1.00 87.69 217 GLU A C 1
ATOM 1728 O O . GLU A 1 217 ? -2.196 -12.104 5.626 1.00 87.69 217 GLU A O 1
ATOM 1733 N N . GLN A 1 218 ? -3.978 -12.567 6.915 1.00 90.25 218 GLN A N 1
ATOM 1734 C CA . GLN A 1 218 ? -4.359 -13.762 6.165 1.00 90.25 218 GLN A CA 1
ATOM 1735 C C . GLN A 1 218 ? -4.659 -13.419 4.703 1.00 90.25 218 GLN A C 1
ATOM 1737 O O . GLN A 1 218 ? -4.142 -14.060 3.795 1.00 90.25 218 GLN A O 1
ATOM 1742 N N . GLY A 1 219 ? -5.392 -12.333 4.448 1.00 88.06 219 GLY A N 1
ATOM 1743 C CA . GLY A 1 219 ? -5.676 -11.884 3.088 1.00 88.06 219 GLY A CA 1
ATOM 1744 C C . GLY A 1 219 ? -4.426 -11.476 2.295 1.00 88.06 219 GLY A C 1
ATOM 1745 O O . GLY A 1 219 ? -4.420 -11.587 1.067 1.00 88.06 219 GLY A O 1
ATOM 1746 N N . ILE A 1 220 ? -3.356 -11.005 2.950 1.00 90.38 220 ILE A N 1
ATOM 1747 C CA . ILE A 1 220 ? -2.059 -10.780 2.285 1.00 90.38 220 ILE A CA 1
ATOM 1748 C C . ILE A 1 220 ? -1.442 -12.114 1.892 1.00 90.38 220 ILE A C 1
ATOM 1750 O O . ILE A 1 220 ? -0.909 -12.219 0.786 1.00 90.38 220 ILE A O 1
ATOM 1754 N N . GLN A 1 221 ? -1.488 -13.097 2.791 1.00 90.25 221 GLN A N 1
ATOM 1755 C CA . GLN A 1 221 ? -0.916 -14.413 2.560 1.00 90.25 221 GLN A CA 1
ATOM 1756 C C . GLN A 1 221 ? -1.647 -15.129 1.422 1.00 90.25 221 GLN A C 1
ATOM 1758 O O . GLN A 1 221 ? -0.997 -15.501 0.450 1.00 90.25 221 GLN A O 1
ATOM 1763 N N . ASP A 1 222 ? -2.980 -15.149 1.448 1.00 89.50 222 ASP A N 1
ATOM 1764 C CA . ASP A 1 222 ? -3.823 -15.687 0.374 1.00 89.50 222 ASP A CA 1
ATOM 1765 C C . ASP A 1 222 ? -3.538 -14.995 -0.967 1.00 89.50 222 ASP A C 1
ATOM 1767 O O . ASP A 1 222 ? -3.431 -15.635 -2.013 1.00 89.50 222 ASP A O 1
ATOM 1771 N N . PHE A 1 223 ? -3.368 -13.666 -0.953 1.00 87.25 223 PHE A N 1
ATOM 1772 C CA . PHE A 1 223 ? -3.021 -12.910 -2.155 1.00 87.25 223 PHE A CA 1
ATOM 1773 C C . PHE A 1 223 ? -1.639 -13.298 -2.685 1.00 87.25 223 PHE A C 1
ATOM 1775 O O . PHE A 1 223 ? -1.468 -13.456 -3.891 1.00 87.25 223 PHE A O 1
ATOM 1782 N N . LYS A 1 224 ? -0.638 -13.440 -1.811 1.00 89.88 224 LYS A N 1
ATOM 1783 C CA . LYS A 1 224 ? 0.701 -13.881 -2.219 1.00 89.88 224 LYS A CA 1
ATOM 1784 C C . LYS A 1 224 ? 0.654 -15.300 -2.765 1.00 89.88 224 LYS A C 1
ATOM 1786 O O . LYS A 1 224 ? 1.273 -15.544 -3.793 1.00 89.88 224 LYS A O 1
ATOM 1791 N N . ASP A 1 225 ? -0.079 -16.194 -2.114 1.00 89.12 225 ASP A N 1
ATOM 1792 C CA . ASP A 1 225 ? -0.209 -17.591 -2.515 1.00 89.12 225 ASP A CA 1
ATOM 1793 C C . ASP A 1 225 ? -0.877 -17.720 -3.884 1.00 89.12 225 ASP A C 1
ATOM 1795 O O . ASP A 1 225 ? -0.344 -18.416 -4.744 1.00 89.12 225 ASP A O 1
ATOM 1799 N N . PHE A 1 226 ? -1.912 -16.923 -4.161 1.00 86.06 226 PHE A N 1
ATOM 1800 C CA . PHE A 1 226 ? -2.506 -16.831 -5.497 1.00 86.06 226 PHE A CA 1
ATOM 1801 C C . PHE A 1 226 ? -1.486 -16.453 -6.588 1.00 86.06 226 PHE A C 1
ATOM 1803 O O . PHE A 1 226 ? -1.515 -17.000 -7.685 1.00 86.06 226 PHE A O 1
ATOM 1810 N N . PHE A 1 227 ? -0.567 -15.524 -6.307 1.00 84.56 227 PHE A N 1
ATOM 1811 C CA . PHE A 1 227 ? 0.442 -15.087 -7.282 1.00 84.56 227 PHE A CA 1
ATOM 1812 C C . PHE A 1 227 ? 1.727 -15.926 -7.288 1.00 84.56 227 PHE A C 1
ATOM 1814 O O . PHE A 1 227 ? 2.596 -15.666 -8.122 1.00 84.56 227 PHE A O 1
ATOM 1821 N N . LYS A 1 228 ? 1.877 -16.898 -6.377 1.00 85.06 228 LYS A N 1
ATOM 1822 C CA . LYS A 1 228 ? 3.005 -17.846 -6.387 1.00 85.06 228 LYS A CA 1
ATOM 1823 C C . LYS A 1 228 ? 2.851 -18.904 -7.471 1.00 85.06 228 LYS A C 1
ATOM 1825 O O . LYS A 1 228 ? 3.861 -19.433 -7.929 1.00 85.06 228 LYS A O 1
ATOM 1830 N N . GLU A 1 229 ? 1.620 -19.218 -7.856 1.00 80.81 229 GLU A N 1
ATOM 1831 C CA . GLU A 1 229 ? 1.351 -20.218 -8.879 1.00 80.81 229 GLU A CA 1
ATOM 1832 C C . GLU A 1 229 ? 1.811 -19.711 -10.250 1.00 80.81 229 GLU A C 1
ATOM 1834 O O . GLU A 1 229 ? 1.309 -18.719 -10.779 1.00 80.81 229 GLU A O 1
ATOM 1839 N N . VAL A 1 230 ? 2.793 -20.405 -10.825 1.00 76.44 230 VAL A N 1
ATOM 1840 C CA . VAL A 1 230 ? 3.192 -20.236 -12.223 1.00 76.44 230 VAL A CA 1
ATOM 1841 C C . VAL A 1 230 ? 2.515 -21.357 -13.011 1.00 76.44 230 VAL A C 1
ATOM 1843 O O . VAL A 1 230 ? 2.631 -22.516 -12.602 1.00 76.44 230 VAL A O 1
ATOM 1846 N N . PRO A 1 231 ? 1.797 -21.053 -14.110 1.00 76.38 231 PRO A N 1
ATOM 1847 C CA . PRO A 1 231 ? 1.201 -22.082 -14.954 1.00 76.38 231 PRO A CA 1
ATOM 1848 C C . PRO A 1 231 ? 2.243 -23.112 -15.394 1.00 76.38 231 PRO A C 1
ATOM 1850 O O . PRO A 1 231 ? 3.407 -22.773 -15.592 1.00 76.38 231 PRO A O 1
ATOM 1853 N N . ASP A 1 232 ? 1.836 -24.367 -15.566 1.00 76.94 232 ASP A N 1
ATOM 1854 C CA . ASP A 1 232 ? 2.733 -25.415 -16.056 1.00 76.94 232 ASP A CA 1
ATOM 1855 C C . ASP A 1 232 ? 3.215 -25.080 -17.489 1.00 76.94 232 ASP A C 1
ATOM 1857 O O . ASP A 1 232 ? 2.369 -24.876 -18.369 1.00 76.94 232 ASP A O 1
ATOM 1861 N N . PRO A 1 233 ? 4.539 -25.046 -17.749 1.00 78.25 233 PRO A N 1
ATOM 1862 C CA . PRO A 1 233 ? 5.095 -24.769 -19.076 1.00 78.25 233 PRO A CA 1
ATOM 1863 C C . PRO A 1 233 ? 4.653 -25.751 -20.168 1.00 78.25 233 PRO A C 1
ATOM 1865 O O . PRO A 1 233 ? 4.744 -25.435 -21.352 1.00 78.25 233 PRO A O 1
ATOM 1868 N N . SER A 1 234 ? 4.198 -26.952 -19.796 1.00 80.81 234 SER A N 1
ATOM 1869 C CA . SER A 1 234 ? 3.691 -27.958 -20.737 1.00 80.81 234 SER A CA 1
ATOM 1870 C C . SER A 1 234 ? 2.287 -27.650 -21.270 1.00 80.81 234 SER A C 1
ATOM 1872 O O . SER A 1 234 ? 1.856 -28.249 -22.257 1.00 80.81 234 SER A O 1
ATOM 1874 N N . ARG A 1 235 ? 1.568 -26.719 -20.636 1.00 87.62 235 ARG A N 1
ATOM 1875 C CA . ARG A 1 235 ? 0.216 -26.313 -21.029 1.00 87.62 235 ARG A CA 1
ATOM 1876 C C . ARG A 1 235 ? 0.258 -25.145 -22.000 1.00 87.62 235 ARG A C 1
ATOM 1878 O O . ARG A 1 235 ? 1.187 -24.345 -21.982 1.00 87.62 235 ARG A O 1
ATOM 1885 N N . THR A 1 236 ? -0.785 -24.997 -22.809 1.00 89.88 236 THR A N 1
ATOM 1886 C CA . THR A 1 236 ? -0.935 -23.859 -23.730 1.00 89.88 236 THR A CA 1
ATOM 1887 C C . THR A 1 236 ? -1.907 -22.815 -23.181 1.00 89.88 236 THR A C 1
ATOM 1889 O O . THR A 1 236 ? -2.736 -23.106 -22.309 1.00 89.88 236 THR A O 1
ATOM 1892 N N . LYS A 1 237 ? -1.877 -21.590 -23.724 1.00 88.19 237 LYS A N 1
ATOM 1893 C CA . LYS A 1 237 ? -2.890 -20.575 -23.383 1.00 88.19 237 LYS A CA 1
ATOM 1894 C C . LYS A 1 237 ? -4.301 -21.004 -23.784 1.00 88.19 237 LYS A C 1
ATOM 1896 O O . LYS A 1 237 ? -5.258 -20.600 -23.126 1.00 88.19 237 LYS A O 1
ATOM 1901 N N . ALA A 1 238 ? -4.442 -21.855 -24.801 1.00 90.56 238 ALA A N 1
ATOM 1902 C CA . ALA A 1 238 ? -5.724 -22.452 -25.162 1.00 90.56 238 ALA A CA 1
ATOM 1903 C C . ALA A 1 238 ? -6.275 -23.353 -24.044 1.00 90.56 238 ALA A C 1
ATOM 1905 O O . ALA A 1 238 ? -7.469 -23.300 -23.746 1.00 90.56 238 ALA A O 1
ATOM 1906 N N . ASP A 1 239 ? -5.422 -24.136 -23.378 1.00 90.00 239 ASP A N 1
ATOM 1907 C CA . ASP A 1 239 ? -5.837 -24.982 -22.252 1.00 90.00 239 ASP A CA 1
ATOM 1908 C C . ASP A 1 239 ? -6.268 -24.142 -21.048 1.00 90.00 239 ASP A C 1
ATOM 1910 O O . ASP A 1 239 ? -7.264 -24.451 -20.396 1.00 90.00 239 ASP A O 1
ATOM 1914 N N . MET A 1 240 ? -5.550 -23.050 -20.775 1.00 87.56 240 MET A N 1
ATOM 1915 C CA . MET A 1 240 ? -5.916 -22.105 -19.715 1.00 87.56 240 MET A CA 1
ATOM 1916 C C . MET A 1 240 ? -7.242 -21.396 -20.019 1.00 87.56 240 MET A C 1
ATOM 1918 O O . MET A 1 240 ? -8.084 -21.254 -19.134 1.00 87.56 240 MET A O 1
ATOM 1922 N N . ALA A 1 241 ? -7.453 -20.978 -21.271 1.00 88.56 241 ALA A N 1
ATOM 1923 C CA . ALA A 1 241 ? -8.698 -20.349 -21.704 1.00 88.56 241 ALA A CA 1
ATOM 1924 C C . ALA A 1 241 ? -9.893 -21.296 -21.539 1.00 88.56 241 ALA A C 1
ATOM 1926 O O . ALA A 1 241 ? -10.934 -20.882 -21.031 1.00 88.56 241 ALA A O 1
ATOM 1927 N N . LYS A 1 242 ? -9.733 -22.579 -21.893 1.00 90.50 242 LYS A N 1
ATOM 1928 C CA . LYS A 1 242 ? -10.761 -23.611 -21.685 1.00 90.50 242 LYS A CA 1
ATOM 1929 C C . LYS A 1 242 ? -11.099 -23.802 -20.208 1.00 90.50 242 LYS A C 1
ATOM 1931 O O . LYS A 1 242 ? -12.275 -23.943 -19.880 1.00 90.50 242 LYS A O 1
ATOM 1936 N N . ASP A 1 243 ? -10.107 -23.798 -19.322 1.00 88.38 243 ASP A N 1
ATOM 1937 C CA . ASP A 1 243 ? -10.348 -23.920 -17.880 1.00 88.38 243 ASP A CA 1
ATOM 1938 C C . ASP A 1 243 ? -11.078 -22.699 -17.320 1.00 88.38 243 ASP A C 1
ATOM 1940 O O . ASP A 1 243 ? -12.086 -22.851 -16.629 1.00 88.38 243 ASP A O 1
ATOM 1944 N N . LEU A 1 244 ? -10.651 -21.490 -17.697 1.00 87.25 244 LEU A N 1
ATOM 1945 C CA . LEU A 1 244 ? -11.347 -20.256 -17.327 1.00 87.25 244 LEU A CA 1
ATOM 1946 C C . LEU A 1 244 ? -12.809 -20.284 -17.804 1.00 87.25 244 LEU A C 1
ATOM 1948 O O . LEU A 1 244 ? -13.720 -19.921 -17.059 1.00 87.25 244 LEU A O 1
ATOM 1952 N N . TRP A 1 245 ? -13.046 -20.760 -19.028 1.00 88.81 245 TRP A N 1
ATOM 1953 C CA . TRP A 1 245 ? -14.379 -20.842 -19.626 1.00 88.81 245 TRP A CA 1
ATOM 1954 C C . TRP A 1 245 ? -15.311 -21.830 -18.920 1.00 88.81 245 TRP A C 1
ATOM 1956 O O . TRP A 1 245 ? -16.522 -21.630 -18.927 1.00 88.81 245 TRP A O 1
ATOM 1966 N N . LYS A 1 246 ? -14.771 -22.868 -18.267 1.00 88.31 246 LYS A N 1
ATOM 1967 C CA . LYS A 1 246 ? -15.548 -23.798 -17.427 1.00 88.31 246 LYS A CA 1
ATOM 1968 C C . LYS A 1 246 ? -15.922 -23.199 -16.070 1.00 88.31 246 LYS A C 1
ATOM 1970 O O . LYS A 1 246 ? -16.965 -23.547 -15.519 1.00 88.31 246 LYS A O 1
ATOM 1975 N N . GLU A 1 247 ? -15.086 -22.319 -15.522 1.00 88.62 247 GLU A N 1
ATOM 1976 C CA . GLU A 1 247 ? -15.321 -21.688 -14.216 1.00 88.62 247 GLU A CA 1
ATOM 1977 C C . GLU A 1 247 ? -16.221 -20.445 -14.307 1.00 88.62 247 GLU A C 1
ATOM 1979 O O . GLU A 1 247 ? -17.020 -20.184 -13.405 1.00 88.62 247 GLU A O 1
ATOM 1984 N N . LEU A 1 248 ? -16.158 -19.692 -15.409 1.00 87.62 248 LEU A N 1
ATOM 1985 C CA . LEU A 1 248 ? -16.948 -18.470 -15.599 1.00 87.62 248 LEU A CA 1
ATOM 1986 C C . LEU A 1 248 ? -18.476 -18.650 -15.436 1.00 87.62 248 LEU A C 1
ATOM 1988 O O . LEU A 1 248 ? -19.099 -17.770 -14.828 1.00 87.62 248 LEU A O 1
ATOM 1992 N N . PRO A 1 249 ? -19.114 -19.746 -15.897 1.00 88.94 249 PRO A N 1
ATOM 1993 C CA . PRO A 1 249 ? -20.537 -19.984 -15.664 1.00 88.94 249 PRO A CA 1
ATOM 1994 C C . PRO A 1 249 ? -20.889 -20.086 -14.178 1.00 88.94 249 PRO A C 1
ATOM 1996 O O . PRO A 1 249 ? -21.945 -19.607 -13.770 1.00 88.94 249 PRO A O 1
ATOM 1999 N N . LYS A 1 250 ? -19.987 -20.625 -13.342 1.00 89.69 250 LYS A N 1
ATOM 2000 C CA . LYS A 1 250 ? -20.199 -20.721 -11.887 1.00 89.69 250 LYS A CA 1
ATOM 2001 C C . LYS A 1 250 ? -20.216 -19.345 -11.218 1.00 89.69 250 LYS A C 1
ATOM 2003 O O . LYS A 1 250 ? -20.942 -19.143 -10.253 1.00 89.69 250 LYS A O 1
ATOM 2008 N N . LEU A 1 251 ? -19.433 -18.398 -11.739 1.00 85.00 251 LEU A N 1
ATOM 2009 C CA . LEU A 1 251 ? -19.348 -17.030 -11.217 1.00 85.00 251 LEU A CA 1
ATOM 2010 C C . LEU A 1 251 ? -20.472 -16.126 -11.729 1.00 85.00 251 LEU A C 1
ATOM 2012 O O . LEU A 1 251 ? -20.929 -15.234 -11.020 1.00 85.00 251 LEU A O 1
ATOM 2016 N N . THR A 1 252 ? -20.888 -16.323 -12.979 1.00 82.12 252 THR A N 1
ATOM 2017 C CA . THR A 1 252 ? -21.837 -15.430 -13.662 1.00 82.12 252 THR A CA 1
ATOM 2018 C C . THR A 1 252 ? -23.274 -15.943 -13.644 1.00 82.12 252 THR A C 1
ATOM 2020 O O . THR A 1 252 ? -24.191 -15.167 -13.913 1.00 82.12 252 THR A O 1
ATOM 2023 N N . GLY A 1 253 ? -23.481 -17.230 -13.344 1.00 84.69 253 GLY A N 1
ATOM 2024 C CA . GLY A 1 253 ? -24.786 -17.891 -13.400 1.00 84.69 253 GLY A CA 1
ATOM 2025 C C . GLY A 1 253 ? -25.370 -17.978 -14.813 1.00 84.69 253 GLY A C 1
ATOM 2026 O O . GLY A 1 253 ? -26.571 -18.188 -14.960 1.00 84.69 253 GLY A O 1
ATOM 2027 N N . LYS A 1 254 ? -24.551 -17.763 -15.852 1.00 85.50 254 LYS A N 1
ATOM 2028 C CA . LYS A 1 254 ? -24.963 -17.761 -17.259 1.00 85.50 254 LYS A CA 1
ATOM 2029 C C . LYS A 1 254 ? -24.189 -18.813 -18.037 1.00 85.50 254 LYS A C 1
ATOM 2031 O O . LYS A 1 254 ? -22.977 -18.938 -17.876 1.00 85.50 254 LYS A O 1
ATOM 2036 N N . GLU A 1 255 ? -24.889 -19.521 -18.916 1.00 80.00 255 GLU A N 1
ATOM 2037 C CA . GLU A 1 255 ? -24.242 -20.375 -19.907 1.00 80.00 255 GLU A CA 1
ATOM 2038 C C . GLU A 1 255 ? -23.513 -19.502 -20.929 1.00 80.00 255 GLU A C 1
ATOM 2040 O O . GLU A 1 255 ? -24.053 -18.512 -21.432 1.00 80.00 255 GLU A O 1
ATOM 2045 N N . LEU A 1 256 ? -22.254 -19.844 -21.188 1.00 83.00 256 LEU A N 1
ATOM 2046 C CA . LEU A 1 256 ? -21.413 -19.139 -22.142 1.00 83.00 256 LEU A CA 1
ATOM 2047 C C . LEU A 1 256 ? -21.462 -19.836 -23.506 1.00 83.00 256 LEU A C 1
ATOM 2049 O O . LEU A 1 256 ? -21.530 -21.066 -23.550 1.00 83.00 256 LEU A O 1
ATOM 2053 N N . PRO A 1 257 ? -21.388 -19.078 -24.617 1.00 86.50 257 PRO A N 1
ATOM 2054 C CA . PRO A 1 257 ? -21.247 -19.669 -25.945 1.00 86.50 257 PRO A CA 1
ATOM 2055 C C . PRO A 1 257 ? -19.957 -20.504 -26.039 1.00 86.50 257 PRO A C 1
ATOM 2057 O O . PRO A 1 257 ? -19.057 -20.331 -25.217 1.00 86.50 257 PRO A O 1
ATOM 2060 N N . PRO A 1 258 ? -19.828 -21.420 -27.012 1.00 85.00 258 PRO A N 1
ATOM 2061 C CA . PRO A 1 258 ? -18.570 -22.128 -27.227 1.00 85.00 258 PRO A CA 1
ATOM 2062 C C . PRO A 1 258 ? -17.443 -21.147 -27.586 1.00 85.00 258 PRO A C 1
ATOM 2064 O O . PRO A 1 258 ? -17.681 -20.106 -28.199 1.00 85.00 258 PRO A O 1
ATOM 2067 N N . LEU A 1 259 ? -16.218 -21.485 -27.179 1.00 86.31 259 LEU A N 1
ATOM 2068 C CA . LEU A 1 259 ? -15.020 -20.741 -27.563 1.00 86.31 259 LEU A CA 1
ATOM 2069 C C . LEU A 1 259 ? -14.775 -20.881 -29.068 1.00 86.31 259 LEU A C 1
ATOM 2071 O O . LEU A 1 259 ? -14.931 -21.970 -29.616 1.00 86.31 259 LEU A O 1
ATOM 2075 N N . ASP A 1 260 ? -14.358 -19.786 -29.697 1.00 90.75 260 ASP A N 1
ATOM 2076 C CA . ASP A 1 260 ? -13.982 -19.759 -31.108 1.00 90.75 260 ASP A CA 1
ATOM 2077 C C . ASP A 1 260 ? -12.766 -20.665 -31.371 1.00 90.75 260 ASP A C 1
ATOM 2079 O O . ASP A 1 260 ? -11.744 -20.583 -30.680 1.00 90.75 260 ASP A O 1
ATOM 2083 N N . GLU A 1 261 ? -12.896 -21.550 -32.358 1.00 88.31 261 GLU A N 1
ATOM 2084 C CA . GLU A 1 261 ? -11.882 -22.541 -32.711 1.00 88.31 261 GLU A CA 1
ATOM 2085 C C . GLU A 1 261 ? -10.649 -21.895 -33.350 1.00 88.31 261 GLU A C 1
ATOM 2087 O O . GLU A 1 261 ? -9.533 -22.347 -33.081 1.00 88.31 261 GLU A O 1
ATOM 2092 N N . GLU A 1 262 ? -10.817 -20.815 -34.124 1.00 89.06 262 GLU A N 1
ATOM 2093 C CA . GLU A 1 262 ? -9.688 -20.091 -34.726 1.00 89.06 262 GLU A CA 1
ATOM 2094 C C . GLU A 1 262 ? -8.832 -19.431 -33.638 1.00 89.06 262 GLU A C 1
ATOM 2096 O O . GLU A 1 262 ? -7.614 -19.619 -33.589 1.00 89.06 262 GLU A O 1
ATOM 2101 N N . LEU A 1 263 ? -9.476 -18.763 -32.676 1.00 89.44 263 LEU A N 1
ATOM 2102 C CA . LEU A 1 263 ? -8.800 -18.167 -31.523 1.00 89.44 263 LEU A CA 1
ATOM 2103 C C . LEU A 1 263 ? -8.104 -19.224 -30.650 1.00 89.44 263 LEU A C 1
ATOM 2105 O O . LEU A 1 263 ? -6.991 -19.010 -30.169 1.00 89.44 263 LEU A O 1
ATOM 2109 N N . LEU A 1 264 ? -8.739 -20.379 -30.429 1.00 90.62 264 LEU A N 1
ATOM 2110 C CA . LEU A 1 264 ? -8.116 -21.478 -29.689 1.00 90.62 264 LEU A CA 1
ATOM 2111 C C . LEU A 1 264 ? -6.888 -22.036 -30.414 1.00 90.62 264 LEU A C 1
ATOM 2113 O O . LEU A 1 264 ? -5.913 -22.384 -29.748 1.00 90.62 264 LEU A O 1
ATOM 2117 N N . ALA A 1 265 ? -6.9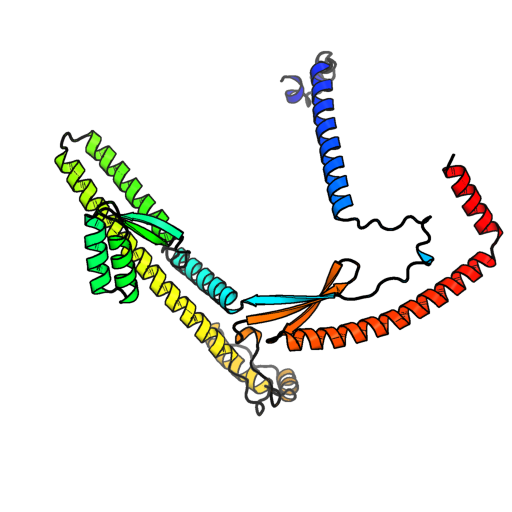13 -22.108 -31.746 1.00 90.38 265 ALA A N 1
ATOM 2118 C CA . ALA A 1 265 ? -5.769 -22.545 -32.536 1.00 90.38 265 ALA A CA 1
ATOM 2119 C C . ALA A 1 265 ? -4.589 -21.563 -32.428 1.00 90.38 265 ALA A C 1
ATOM 2121 O O . ALA A 1 265 ? -3.450 -22.004 -32.269 1.00 90.38 265 ALA A O 1
ATOM 2122 N N . GLU A 1 266 ? -4.844 -20.251 -32.433 1.00 91.06 266 GLU A N 1
ATOM 2123 C CA . GLU A 1 266 ? -3.809 -19.234 -32.190 1.00 91.06 266 GLU A CA 1
ATOM 2124 C C . GLU A 1 266 ? -3.235 -19.334 -30.769 1.00 91.06 266 GLU A C 1
ATOM 2126 O O . GLU A 1 266 ? -2.019 -19.358 -30.573 1.00 91.06 266 GLU A O 1
ATOM 2131 N N . LEU A 1 267 ? -4.100 -19.459 -29.757 1.00 89.69 267 LEU A N 1
ATOM 2132 C CA . LEU A 1 267 ? -3.680 -19.563 -28.357 1.00 89.69 267 LEU A CA 1
ATOM 2133 C C . LEU A 1 267 ? -2.944 -20.872 -28.042 1.00 89.69 267 LEU A C 1
ATOM 2135 O O . LEU A 1 267 ? -2.156 -20.907 -27.097 1.00 89.69 267 LEU A O 1
ATOM 2139 N N . ALA A 1 268 ? -3.170 -21.938 -28.812 1.00 91.00 268 ALA A N 1
ATOM 2140 C CA . ALA A 1 268 ? -2.464 -23.207 -28.657 1.00 91.00 268 ALA A CA 1
ATOM 2141 C C . ALA A 1 268 ? -0.985 -23.110 -29.068 1.00 91.00 268 ALA A C 1
ATOM 2143 O O . ALA A 1 268 ? -0.165 -23.890 -28.592 1.00 91.00 268 ALA A O 1
ATOM 2144 N N . GLN A 1 269 ? -0.624 -22.137 -29.913 1.00 90.50 269 GLN A N 1
ATOM 2145 C CA . GLN A 1 269 ? 0.773 -21.886 -30.289 1.00 90.50 269 GLN A CA 1
ATOM 2146 C C . GLN A 1 269 ? 1.563 -21.194 -29.174 1.00 90.50 269 GLN A C 1
ATOM 2148 O O . GLN A 1 269 ? 2.794 -21.190 -29.195 1.00 90.50 269 GLN A O 1
ATOM 2153 N N . ILE A 1 270 ? 0.866 -20.592 -28.208 1.00 88.69 270 ILE A N 1
ATOM 2154 C CA . ILE A 1 270 ? 1.483 -19.823 -27.137 1.00 88.69 270 ILE A CA 1
ATOM 2155 C C . ILE A 1 270 ? 1.555 -20.703 -25.882 1.00 88.69 270 ILE A C 1
ATOM 2157 O O . ILE A 1 270 ? 0.509 -21.153 -25.395 1.00 88.69 270 ILE A O 1
ATOM 2161 N N . PRO A 1 271 ? 2.754 -20.929 -25.315 1.00 85.81 271 PRO A N 1
ATOM 2162 C CA . PRO A 1 271 ? 2.874 -21.667 -24.067 1.00 85.81 271 PRO A CA 1
ATOM 2163 C C . PRO A 1 271 ? 2.180 -20.907 -22.927 1.00 85.81 271 PRO A C 1
ATOM 2165 O O . PRO A 1 271 ? 2.097 -19.674 -22.926 1.00 85.81 271 PRO A O 1
ATOM 2168 N N . GLY A 1 272 ? 1.647 -21.656 -21.965 1.00 79.50 272 GLY A N 1
ATOM 2169 C CA . GLY A 1 272 ? 0.976 -21.129 -20.778 1.00 79.50 272 GLY A CA 1
ATOM 2170 C C . GLY A 1 272 ? 1.942 -20.383 -19.860 1.00 79.50 272 GLY A C 1
ATOM 2171 O O . GLY A 1 272 ? 1.582 -19.341 -19.316 1.00 79.50 272 GLY A O 1
ATOM 2172 N N . SER A 1 273 ? 3.177 -20.873 -19.760 1.00 82.94 273 SER A N 1
ATOM 2173 C CA . SER A 1 273 ? 4.316 -20.169 -19.171 1.00 82.94 273 SER A CA 1
ATOM 2174 C C . SER A 1 273 ? 5.606 -20.530 -19.908 1.00 82.94 273 SER A C 1
ATOM 2176 O O . SER A 1 273 ? 5.713 -21.583 -20.543 1.00 82.94 273 SER A O 1
ATOM 2178 N N . TYR A 1 274 ? 6.600 -19.652 -19.844 1.00 82.50 274 TYR A N 1
ATOM 2179 C CA . TYR A 1 274 ? 7.919 -19.930 -20.401 1.00 82.50 274 TYR A CA 1
ATOM 2180 C C . TYR A 1 274 ? 8.788 -20.707 -19.398 1.00 82.50 274 TYR A C 1
ATOM 2182 O O . TYR A 1 274 ? 8.692 -20.490 -18.188 1.00 82.50 274 TYR A O 1
ATOM 2190 N N . PRO A 1 275 ? 9.684 -21.601 -19.858 1.00 77.19 275 PRO A N 1
ATOM 2191 C CA . PRO A 1 275 ? 10.616 -22.291 -18.970 1.00 77.19 275 PRO A CA 1
ATOM 2192 C C . PRO A 1 275 ? 11.456 -21.303 -18.149 1.00 77.19 275 PRO A C 1
ATOM 2194 O O . PRO A 1 275 ? 12.154 -20.459 -18.707 1.00 77.19 275 PRO A O 1
ATOM 2197 N N . GLY A 1 276 ? 11.397 -21.419 -16.820 1.00 78.38 276 GLY A N 1
ATOM 2198 C CA . GLY A 1 276 ? 12.095 -20.513 -15.899 1.00 78.38 276 GLY A CA 1
ATOM 2199 C C . GLY A 1 276 ? 11.367 -19.194 -15.614 1.00 78.38 276 GLY A C 1
ATOM 2200 O O . GLY A 1 276 ? 11.942 -18.321 -14.961 1.00 78.38 276 GLY A O 1
ATOM 2201 N N . GLU A 1 277 ? 10.120 -19.037 -16.071 1.00 80.19 277 GLU A N 1
ATOM 2202 C CA . GLU A 1 277 ? 9.279 -17.897 -15.717 1.00 80.19 277 GLU A CA 1
ATOM 2203 C C . GLU A 1 277 ? 9.071 -17.841 -14.198 1.00 80.19 277 GLU A C 1
ATOM 2205 O O . GLU A 1 277 ? 8.701 -18.821 -13.547 1.00 80.19 277 GLU A O 1
ATOM 2210 N N . LYS A 1 278 ? 9.382 -16.680 -13.619 1.00 79.31 278 LYS A N 1
ATOM 2211 C CA . LYS A 1 278 ? 9.239 -16.443 -12.184 1.00 79.31 278 LYS A CA 1
ATOM 2212 C C . LYS A 1 278 ? 7.804 -16.012 -11.866 1.00 79.31 278 LYS A C 1
ATOM 2214 O O . LYS A 1 278 ? 7.161 -15.383 -12.708 1.00 79.31 278 LYS A O 1
ATOM 2219 N N . PRO A 1 279 ? 7.323 -16.268 -10.636 1.00 81.00 279 PRO A N 1
ATOM 2220 C CA . PRO A 1 279 ? 6.062 -15.719 -10.159 1.00 81.00 279 PRO A CA 1
ATOM 2221 C C . PRO A 1 279 ? 5.991 -14.205 -10.352 1.00 81.00 279 PRO A C 1
ATOM 2223 O O . PRO A 1 279 ? 7.005 -13.504 -10.304 1.00 81.00 279 PRO A O 1
ATOM 2226 N N . PHE A 1 280 ? 4.779 -13.684 -10.525 1.00 84.81 280 PHE A N 1
ATOM 2227 C CA . PHE A 1 280 ? 4.579 -12.256 -10.730 1.00 84.81 280 PHE A CA 1
ATOM 2228 C C . PHE A 1 280 ? 5.029 -11.463 -9.493 1.00 84.81 280 PHE A C 1
ATOM 2230 O O . PHE A 1 280 ? 4.326 -11.406 -8.482 1.00 84.81 280 PHE A O 1
ATOM 2237 N N . ILE A 1 281 ? 6.188 -10.805 -9.594 1.00 85.88 281 ILE A N 1
ATOM 2238 C CA . ILE A 1 281 ? 6.880 -10.139 -8.474 1.00 85.88 281 ILE A CA 1
ATOM 2239 C C . ILE A 1 281 ? 6.018 -9.075 -7.780 1.00 85.88 281 ILE A C 1
ATOM 2241 O O . ILE A 1 281 ? 6.075 -8.881 -6.568 1.00 85.88 281 ILE A O 1
ATOM 2245 N N . TRP A 1 282 ? 5.127 -8.410 -8.522 1.00 85.69 282 TRP A N 1
ATOM 2246 C CA . TRP A 1 282 ? 4.184 -7.436 -7.962 1.00 85.69 282 TRP A CA 1
ATOM 2247 C C . TRP A 1 282 ? 3.114 -8.073 -7.065 1.00 85.69 282 TRP A C 1
ATOM 2249 O O . TRP A 1 282 ? 2.562 -7.421 -6.162 1.00 85.69 282 TRP A O 1
ATOM 2259 N N . GLY A 1 283 ? 2.818 -9.343 -7.334 1.00 84.31 283 GLY A N 1
ATOM 2260 C CA . GLY A 1 283 ? 1.913 -10.204 -6.593 1.00 84.31 283 GLY A CA 1
ATOM 2261 C C . GLY A 1 283 ? 2.544 -10.765 -5.323 1.00 84.31 283 GLY A C 1
ATOM 2262 O O . GLY A 1 283 ? 1.915 -10.696 -4.269 1.00 84.31 283 GLY A O 1
ATOM 2263 N N . THR A 1 284 ? 3.812 -11.172 -5.382 1.00 86.81 284 THR A N 1
ATOM 2264 C CA . THR A 1 284 ? 4.490 -11.934 -4.318 1.00 86.81 284 THR A CA 1
ATOM 2265 C C . THR A 1 284 ? 5.406 -11.100 -3.414 1.00 86.81 284 THR A C 1
ATOM 2267 O O . THR A 1 284 ? 5.384 -11.277 -2.195 1.00 86.81 284 THR A O 1
ATOM 2270 N N . ALA A 1 285 ? 6.172 -10.152 -3.961 1.00 88.00 285 ALA A N 1
ATOM 2271 C CA . ALA A 1 285 ? 7.227 -9.461 -3.221 1.00 88.00 285 ALA A CA 1
ATOM 2272 C C . ALA A 1 285 ? 6.674 -8.525 -2.135 1.00 88.00 285 ALA A C 1
ATOM 2274 O O . ALA A 1 285 ? 5.684 -7.816 -2.349 1.00 88.00 285 ALA A O 1
ATOM 2275 N N . SER A 1 286 ? 7.326 -8.485 -0.970 1.00 89.12 286 SER A N 1
ATOM 2276 C CA . SER A 1 286 ? 6.986 -7.566 0.130 1.00 89.12 286 SER A CA 1
ATOM 2277 C C . SER A 1 286 ? 7.412 -6.126 -0.149 1.00 89.12 286 SER A C 1
ATOM 2279 O O . SER A 1 286 ? 6.678 -5.184 0.153 1.00 89.12 286 SER A O 1
ATOM 2281 N N . LYS A 1 287 ? 8.585 -5.950 -0.758 1.00 92.00 287 LYS A N 1
ATOM 2282 C CA . LYS A 1 287 ? 9.136 -4.655 -1.156 1.00 92.00 287 LYS A CA 1
ATOM 2283 C C . LYS A 1 287 ? 9.591 -4.741 -2.600 1.00 92.00 287 LYS A C 1
ATOM 2285 O O . LYS A 1 287 ? 10.105 -5.769 -3.022 1.00 92.00 287 LYS A O 1
ATOM 2290 N N . LEU A 1 288 ? 9.382 -3.656 -3.328 1.00 93.12 288 LEU A N 1
ATOM 2291 C CA . LEU A 1 288 ? 9.865 -3.474 -4.689 1.00 93.12 288 LEU A CA 1
ATOM 2292 C C . LEU A 1 288 ? 10.568 -2.129 -4.793 1.00 93.12 288 LEU A C 1
ATOM 2294 O O . LEU A 1 288 ? 10.372 -1.244 -3.959 1.00 93.12 288 LEU A O 1
ATOM 2298 N N . TYR A 1 289 ? 11.355 -1.959 -5.840 1.00 93.12 289 TYR A N 1
ATOM 2299 C CA . TYR A 1 289 ? 12.085 -0.738 -6.118 1.00 93.12 289 TYR A CA 1
ATOM 2300 C C . TYR A 1 289 ? 11.712 -0.225 -7.499 1.00 93.12 289 TYR A C 1
ATOM 2302 O O . TYR A 1 289 ? 11.758 -0.943 -8.495 1.00 93.12 289 TYR A O 1
ATOM 2310 N N . ARG A 1 290 ? 11.308 1.040 -7.546 1.00 92.19 290 ARG A N 1
ATOM 2311 C CA . ARG A 1 290 ? 11.017 1.755 -8.780 1.00 92.19 290 ARG A CA 1
ATOM 2312 C C . ARG A 1 290 ? 12.279 2.463 -9.246 1.00 92.19 290 ARG A C 1
ATOM 2314 O O . ARG A 1 290 ? 12.793 3.317 -8.523 1.00 92.19 290 ARG A O 1
ATOM 2321 N N . ALA A 1 291 ? 12.741 2.134 -10.447 1.00 94.12 291 ALA A N 1
ATOM 2322 C CA . ALA A 1 291 ? 13.847 2.823 -11.097 1.00 94.12 291 ALA A CA 1
ATOM 2323 C C . ALA A 1 291 ? 13.302 3.980 -11.944 1.00 94.12 291 ALA A C 1
ATOM 2325 O O . ALA A 1 291 ? 12.538 3.760 -12.888 1.00 94.12 291 ALA A O 1
ATOM 2326 N N . VAL A 1 292 ? 13.676 5.211 -11.598 1.00 92.00 292 VAL A N 1
ATOM 2327 C CA . VAL A 1 292 ? 13.289 6.426 -12.322 1.00 92.00 292 VAL A CA 1
ATOM 2328 C C . VAL A 1 292 ? 14.547 7.107 -12.843 1.00 92.00 292 VAL A C 1
ATOM 2330 O O . VAL A 1 292 ? 15.415 7.476 -12.054 1.00 92.00 292 VAL A O 1
ATOM 2333 N N . ALA A 1 293 ? 14.640 7.290 -14.156 1.00 90.62 293 ALA A N 1
ATOM 2334 C CA . ALA A 1 293 ? 15.633 8.174 -14.752 1.00 90.62 293 ALA A CA 1
ATOM 2335 C C . ALA A 1 293 ? 15.075 9.597 -14.795 1.00 90.62 293 ALA A C 1
ATOM 2337 O O . ALA A 1 293 ? 13.937 9.804 -15.213 1.00 90.62 293 ALA A O 1
ATOM 2338 N N . ILE A 1 294 ? 15.869 10.565 -14.357 1.00 88.25 294 ILE A N 1
ATOM 2339 C CA . ILE A 1 294 ? 15.521 11.985 -14.366 1.00 88.25 294 ILE A CA 1
ATOM 2340 C C . ILE A 1 294 ? 16.492 12.687 -15.306 1.00 88.25 294 ILE A C 1
ATOM 2342 O O . ILE A 1 294 ? 17.703 12.534 -15.140 1.00 88.25 294 ILE A O 1
ATOM 2346 N N . ASP A 1 295 ? 15.978 13.405 -16.301 1.00 84.25 295 ASP A N 1
ATOM 2347 C CA . ASP A 1 295 ? 16.822 14.228 -17.168 1.00 84.25 295 ASP A CA 1
ATOM 2348 C C . ASP A 1 295 ? 17.144 15.593 -16.543 1.00 84.25 295 ASP A C 1
ATOM 2350 O O . ASP A 1 295 ? 16.606 15.983 -15.507 1.00 84.25 295 ASP A O 1
ATOM 2354 N N . THR A 1 296 ? 18.043 16.338 -17.181 1.00 79.62 296 THR A N 1
ATOM 2355 C CA . THR A 1 296 ? 18.454 17.686 -16.758 1.00 79.62 296 THR A CA 1
ATOM 2356 C C . THR A 1 296 ? 17.326 18.722 -16.781 1.00 79.62 296 THR A C 1
ATOM 2358 O O . THR A 1 296 ? 17.495 19.816 -16.247 1.00 79.62 296 THR A O 1
ATOM 2361 N N . PHE A 1 297 ? 16.167 18.377 -17.351 1.00 77.31 297 PHE A N 1
ATOM 2362 C CA . PHE A 1 297 ? 14.958 19.197 -17.392 1.00 77.31 297 PHE A CA 1
ATOM 2363 C C . PHE A 1 297 ? 13.899 18.737 -16.367 1.00 77.31 297 PHE A C 1
ATOM 2365 O O . PHE A 1 297 ? 12.748 19.156 -16.457 1.00 77.31 297 PHE A O 1
ATOM 2372 N N . ASP A 1 298 ? 14.275 17.881 -15.406 1.00 78.19 298 ASP A N 1
ATOM 2373 C CA . ASP A 1 298 ? 13.402 17.261 -14.389 1.00 78.19 298 ASP A CA 1
ATOM 2374 C C . ASP A 1 298 ? 12.266 16.389 -14.970 1.00 78.19 298 ASP A C 1
ATOM 2376 O O . ASP A 1 298 ? 11.282 16.062 -14.298 1.00 78.19 298 ASP A O 1
ATOM 2380 N N . THR A 1 299 ? 12.402 15.931 -16.217 1.00 82.81 299 THR A N 1
ATOM 2381 C CA . THR A 1 299 ? 11.478 14.946 -16.788 1.00 82.81 299 THR A CA 1
ATOM 2382 C C . THR A 1 299 ? 11.803 13.571 -16.227 1.00 82.81 299 THR A C 1
ATOM 2384 O O . THR A 1 299 ? 12.948 13.116 -16.254 1.00 82.81 299 THR A O 1
ATOM 2387 N N . ARG A 1 300 ? 10.774 12.881 -15.728 1.00 87.94 300 ARG A N 1
ATOM 2388 C CA . ARG A 1 300 ? 10.906 11.579 -15.066 1.00 87.94 300 ARG A CA 1
ATOM 2389 C C . ARG A 1 300 ? 10.456 10.450 -15.982 1.00 87.94 300 ARG A C 1
ATOM 2391 O O . ARG A 1 300 ? 9.302 10.416 -16.405 1.00 87.94 300 ARG A O 1
ATOM 2398 N N . TYR A 1 301 ? 11.336 9.482 -16.202 1.00 87.88 301 TYR A N 1
ATOM 2399 C CA . TYR A 1 301 ? 11.088 8.288 -17.003 1.00 87.88 301 TYR A CA 1
ATOM 2400 C C . TYR A 1 301 ? 11.100 7.054 -16.103 1.00 87.88 301 TYR A C 1
ATOM 2402 O O . TYR A 1 301 ? 12.089 6.773 -15.424 1.00 87.88 301 TYR A O 1
ATOM 2410 N N . LEU A 1 302 ? 9.993 6.312 -16.083 1.00 91.50 302 LEU A N 1
ATOM 2411 C CA . LEU A 1 302 ? 9.920 5.032 -15.384 1.00 91.50 302 LEU A CA 1
ATOM 2412 C C . LEU A 1 302 ? 10.657 3.972 -16.203 1.00 91.50 302 LEU A C 1
ATOM 2414 O O . LEU A 1 302 ? 10.205 3.619 -17.288 1.00 91.50 302 LEU A O 1
ATOM 2418 N N . LEU A 1 303 ? 11.756 3.448 -15.664 1.00 89.50 303 LEU A N 1
ATOM 2419 C CA . LEU A 1 303 ? 12.530 2.390 -16.316 1.00 89.50 303 LEU A CA 1
ATOM 2420 C C . LEU A 1 303 ? 11.972 0.999 -16.020 1.00 89.50 303 LEU A C 1
ATOM 2422 O O . LEU A 1 303 ? 12.113 0.084 -16.822 1.00 89.50 303 LEU A O 1
ATOM 2426 N N . GLY A 1 304 ? 11.366 0.828 -14.847 1.00 89.12 304 GLY A N 1
ATOM 2427 C CA . GLY A 1 304 ? 10.789 -0.439 -14.429 1.00 89.12 304 GLY A CA 1
ATOM 2428 C C . GLY A 1 304 ? 10.628 -0.545 -12.920 1.00 89.12 304 GLY A C 1
ATOM 2429 O O . GLY A 1 304 ? 10.925 0.388 -12.163 1.00 89.12 304 GLY A O 1
ATOM 2430 N N . ILE A 1 305 ? 10.121 -1.699 -12.503 1.00 91.69 305 ILE A N 1
ATOM 2431 C CA . ILE A 1 305 ? 9.902 -2.055 -11.106 1.00 91.69 305 ILE A CA 1
ATOM 2432 C C . ILE A 1 305 ? 10.574 -3.400 -10.875 1.00 91.69 305 ILE A C 1
ATOM 2434 O O . ILE A 1 305 ? 10.289 -4.357 -11.590 1.00 91.69 305 ILE A O 1
ATOM 2438 N N . TYR A 1 306 ? 11.441 -3.448 -9.874 1.00 91.50 306 TYR A N 1
ATOM 2439 C CA . TYR A 1 306 ? 12.358 -4.555 -9.637 1.00 91.50 306 TYR A CA 1
ATOM 2440 C C . TYR A 1 306 ? 12.293 -5.017 -8.181 1.00 91.50 306 TYR A C 1
ATOM 2442 O O . TYR A 1 306 ? 11.802 -4.287 -7.314 1.00 91.50 306 TYR A O 1
ATOM 2450 N N . GLU A 1 307 ? 12.778 -6.224 -7.898 1.00 88.00 307 GLU A N 1
ATOM 2451 C CA . GLU A 1 307 ? 12.843 -6.740 -6.525 1.00 88.00 307 GLU A CA 1
ATOM 2452 C C . GLU A 1 307 ? 14.050 -6.184 -5.777 1.00 88.00 307 GLU A C 1
ATOM 2454 O O . GLU A 1 307 ? 13.991 -5.979 -4.563 1.00 88.00 307 GLU A O 1
ATOM 2459 N N . THR A 1 308 ? 15.126 -5.886 -6.506 1.00 91.19 308 THR A N 1
ATOM 2460 C CA . THR A 1 308 ? 16.402 -5.454 -5.937 1.00 91.19 308 THR A CA 1
ATOM 2461 C C . THR A 1 308 ? 16.819 -4.070 -6.434 1.00 91.19 308 THR A C 1
ATOM 2463 O O . THR A 1 308 ? 16.361 -3.570 -7.468 1.00 91.19 308 THR A O 1
ATOM 2466 N N . LYS A 1 309 ? 17.699 -3.408 -5.675 1.00 92.19 3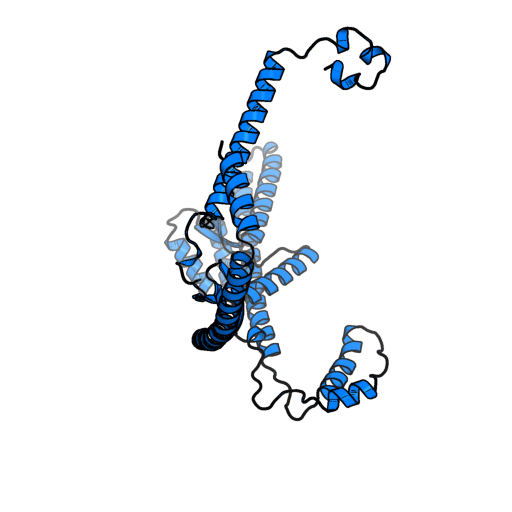09 LYS A N 1
ATOM 2467 C CA . LYS A 1 309 ? 18.248 -2.104 -6.077 1.00 92.19 309 LYS A CA 1
ATOM 2468 C C . LYS A 1 309 ? 19.287 -2.268 -7.182 1.00 92.19 309 LYS A C 1
ATOM 2470 O O . LYS A 1 309 ? 19.461 -1.371 -7.998 1.00 92.19 309 LYS A O 1
ATOM 2475 N N . GLU A 1 310 ? 19.960 -3.407 -7.205 1.00 92.44 310 GLU A N 1
ATOM 2476 C CA . GLU A 1 310 ? 20.986 -3.782 -8.166 1.00 92.44 310 GLU A CA 1
ATOM 2477 C C . GLU A 1 310 ? 20.387 -3.884 -9.574 1.00 92.44 310 GLU A C 1
ATOM 2479 O O . GLU A 1 310 ? 20.900 -3.251 -10.496 1.00 92.44 310 GLU A O 1
ATOM 2484 N N . GLU A 1 311 ? 19.234 -4.547 -9.713 1.00 90.50 311 GLU A N 1
ATOM 2485 C CA . GLU A 1 311 ? 18.464 -4.597 -10.967 1.00 90.50 311 GLU A CA 1
ATOM 2486 C C . GLU A 1 311 ? 18.053 -3.194 -11.444 1.00 90.50 311 GLU A C 1
ATOM 2488 O O . GLU A 1 311 ? 18.110 -2.896 -12.636 1.00 90.50 311 GLU A O 1
ATOM 2493 N N . CYS A 1 312 ? 17.703 -2.287 -10.523 1.00 91.25 312 CYS A N 1
ATOM 2494 C CA . CYS A 1 312 ? 17.388 -0.897 -10.872 1.00 91.25 312 CYS A CA 1
ATOM 2495 C C . CYS A 1 312 ? 18.602 -0.162 -11.457 1.00 91.25 312 CYS A C 1
ATOM 2497 O O . CYS A 1 312 ? 18.457 0.639 -12.380 1.00 91.25 312 CYS A O 1
ATOM 2499 N N . VAL A 1 313 ? 19.794 -0.410 -10.904 1.00 92.19 313 VAL A N 1
ATOM 2500 C CA . VAL A 1 313 ? 21.050 0.182 -11.382 1.00 92.19 313 VAL A CA 1
ATOM 2501 C C . VAL A 1 313 ? 21.435 -0.396 -12.740 1.00 92.19 313 VAL A C 1
ATOM 2503 O O . VAL A 1 313 ? 21.877 0.349 -13.609 1.00 92.19 313 VAL A O 1
ATOM 2506 N N . GLU A 1 314 ? 21.264 -1.699 -12.944 1.00 93.06 314 GLU A N 1
ATOM 2507 C CA . GLU A 1 314 ? 21.530 -2.345 -14.230 1.00 93.06 314 GLU A CA 1
ATOM 2508 C C . GLU A 1 314 ? 20.584 -1.835 -15.322 1.00 93.06 314 GLU A C 1
ATOM 2510 O O . GLU A 1 314 ? 21.044 -1.390 -16.374 1.00 93.06 314 GLU A O 1
ATOM 2515 N N . ALA A 1 315 ? 19.282 -1.776 -15.034 1.00 91.19 315 ALA A N 1
ATOM 2516 C CA . ALA A 1 315 ? 18.292 -1.202 -15.939 1.00 91.19 315 ALA A CA 1
ATOM 2517 C C . ALA A 1 315 ? 18.604 0.263 -16.279 1.00 91.19 315 ALA A C 1
ATOM 2519 O O . ALA A 1 315 ? 18.484 0.678 -17.433 1.00 91.19 315 ALA A O 1
ATOM 2520 N N . PHE A 1 316 ? 19.051 1.043 -15.291 1.00 93.12 316 PHE A N 1
ATOM 2521 C CA . PHE A 1 316 ? 19.490 2.414 -15.518 1.00 93.12 316 PHE A CA 1
ATOM 2522 C C . PHE A 1 316 ? 20.718 2.498 -16.416 1.00 93.12 316 PHE A C 1
ATOM 2524 O O . PHE A 1 316 ? 20.722 3.327 -17.314 1.00 93.12 316 PHE A O 1
ATOM 2531 N N . LYS A 1 317 ? 21.731 1.648 -16.221 1.00 91.81 317 LYS A N 1
ATOM 2532 C CA . LYS A 1 317 ? 22.927 1.635 -17.079 1.00 91.81 317 LYS A CA 1
ATOM 2533 C C . LYS A 1 317 ? 22.566 1.352 -18.534 1.00 91.81 317 LYS A C 1
ATOM 2535 O O . LYS A 1 317 ? 22.966 2.107 -19.411 1.00 91.81 317 LYS A O 1
ATOM 2540 N N . ILE A 1 318 ? 21.748 0.326 -18.773 1.00 90.38 318 ILE A N 1
ATOM 2541 C CA . ILE A 1 318 ? 21.280 -0.028 -20.121 1.00 90.38 318 ILE A CA 1
ATOM 2542 C C . ILE A 1 318 ? 20.535 1.155 -20.756 1.00 90.38 318 ILE A C 1
ATOM 2544 O O . ILE A 1 318 ? 20.756 1.495 -21.923 1.00 90.38 318 ILE A O 1
ATOM 2548 N N . TRP A 1 319 ? 19.662 1.805 -19.983 1.00 89.06 319 TRP A N 1
ATOM 2549 C CA . TRP A 1 319 ? 18.909 2.960 -20.456 1.00 89.06 319 TRP A CA 1
ATOM 2550 C C . TRP A 1 319 ? 19.794 4.182 -20.715 1.00 89.06 319 TRP A C 1
ATOM 2552 O O . TRP A 1 319 ? 19.638 4.830 -21.743 1.00 89.06 319 TRP A O 1
ATOM 2562 N N . ASP A 1 320 ? 20.728 4.489 -19.818 1.00 88.38 320 ASP A N 1
ATOM 2563 C CA . ASP A 1 320 ? 21.659 5.614 -19.923 1.00 88.38 320 ASP A CA 1
ATOM 2564 C C . ASP A 1 320 ? 22.594 5.454 -21.130 1.00 88.38 320 ASP A C 1
ATOM 2566 O O . ASP A 1 32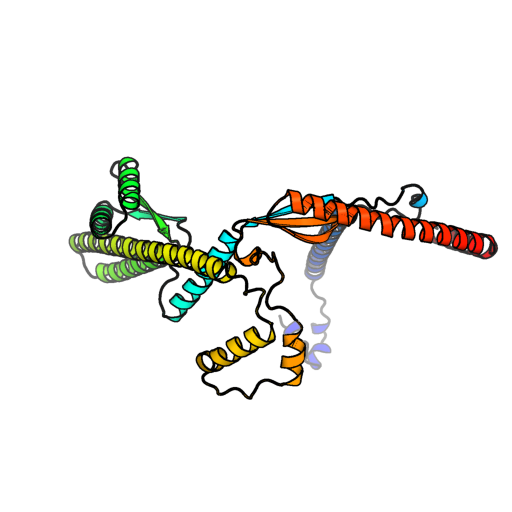0 ? 22.781 6.399 -21.897 1.00 88.38 320 ASP A O 1
ATOM 2570 N N . ASP A 1 321 ? 23.093 4.243 -21.382 1.00 87.88 321 ASP A N 1
ATOM 2571 C CA . ASP A 1 321 ? 23.896 3.938 -22.569 1.00 87.88 321 ASP A CA 1
ATOM 2572 C C . ASP A 1 321 ? 23.085 4.122 -23.859 1.00 87.88 321 ASP A C 1
ATOM 2574 O O . ASP A 1 321 ? 23.546 4.768 -24.807 1.00 87.88 321 ASP A O 1
ATOM 2578 N N . THR A 1 322 ? 21.840 3.636 -23.878 1.00 85.62 322 THR A N 1
ATOM 2579 C CA . THR A 1 322 ? 20.922 3.819 -25.015 1.00 85.62 322 THR A CA 1
ATOM 2580 C C . THR A 1 322 ? 20.588 5.299 -25.221 1.00 85.62 322 THR A C 1
ATOM 2582 O O . THR A 1 322 ? 20.609 5.804 -26.346 1.00 85.62 322 THR A O 1
ATOM 2585 N N . TYR A 1 323 ? 20.329 6.027 -24.134 1.00 83.62 323 TYR A N 1
ATOM 2586 C CA . TYR A 1 323 ? 20.010 7.449 -24.154 1.00 83.62 323 TYR A CA 1
ATOM 2587 C C . TYR A 1 323 ? 21.178 8.272 -24.702 1.00 83.62 323 TYR A C 1
ATOM 2589 O O . TYR A 1 323 ? 20.988 9.101 -25.596 1.00 83.62 323 TYR A O 1
ATOM 2597 N N . LYS A 1 324 ? 22.403 7.998 -24.240 1.00 83.50 324 LYS A N 1
ATOM 2598 C CA . LYS A 1 324 ? 23.629 8.627 -24.747 1.00 83.50 324 LYS A CA 1
ATOM 2599 C C . LYS A 1 324 ? 23.870 8.310 -26.218 1.00 83.50 324 LYS A C 1
ATOM 2601 O O . LYS A 1 324 ? 24.240 9.217 -26.963 1.00 83.50 324 LYS A O 1
ATOM 2606 N N . ALA A 1 325 ? 23.644 7.069 -26.654 1.00 81.88 325 ALA A N 1
ATOM 2607 C CA . ALA A 1 325 ? 23.809 6.676 -28.053 1.00 81.88 325 ALA A CA 1
ATOM 2608 C C . ALA A 1 325 ? 22.860 7.460 -28.978 1.00 81.88 325 ALA A C 1
ATOM 2610 O O . ALA A 1 325 ? 23.322 8.132 -29.901 1.00 81.88 325 ALA A O 1
ATOM 2611 N N . VAL A 1 326 ? 21.558 7.472 -28.667 1.00 80.62 326 VAL A N 1
ATOM 2612 C CA . VAL A 1 326 ? 20.538 8.197 -29.449 1.00 80.62 326 VAL A CA 1
ATOM 2613 C C . VAL A 1 326 ? 20.785 9.707 -29.433 1.00 80.62 326 VAL A C 1
ATOM 2615 O O . VAL A 1 326 ? 20.613 10.399 -30.438 1.00 80.62 326 VAL A O 1
ATOM 2618 N N . ARG A 1 327 ? 21.200 10.266 -28.292 1.00 74.56 327 ARG A N 1
ATOM 2619 C CA . ARG A 1 327 ? 21.472 11.705 -28.187 1.00 74.56 327 ARG A CA 1
ATOM 2620 C C . ARG A 1 327 ? 22.760 12.117 -28.886 1.00 74.56 327 ARG A C 1
ATOM 2622 O O . ARG A 1 327 ? 22.802 13.229 -29.401 1.00 74.56 327 ARG A O 1
ATOM 2629 N N . LYS A 1 328 ? 23.774 11.251 -28.958 1.00 74.44 328 LYS A N 1
ATOM 2630 C CA . LYS A 1 328 ? 24.993 11.507 -29.738 1.00 74.44 328 LYS A CA 1
ATOM 2631 C C . LYS A 1 328 ? 24.675 11.643 -31.227 1.00 74.44 328 LYS A C 1
ATOM 2633 O O . LYS A 1 328 ? 25.173 12.574 -31.853 1.00 74.44 328 LYS A O 1
ATOM 2638 N N . GLU A 1 329 ? 23.816 10.777 -31.756 1.00 72.94 329 GLU A N 1
ATOM 2639 C CA . GLU A 1 329 ? 23.320 10.858 -33.134 1.00 72.94 329 GLU A CA 1
ATOM 2640 C C . GLU A 1 329 ? 22.551 12.168 -33.366 1.00 72.94 329 GLU A C 1
ATOM 2642 O O . GLU A 1 329 ? 22.931 12.968 -34.219 1.00 72.94 329 GLU A O 1
ATOM 2647 N N . LYS A 1 330 ? 21.575 12.493 -32.504 1.00 67.62 330 LYS A N 1
ATOM 2648 C CA . LYS A 1 330 ? 20.831 13.765 -32.602 1.00 67.62 330 LYS A CA 1
ATOM 2649 C C . LYS A 1 330 ? 21.703 15.009 -32.435 1.00 67.6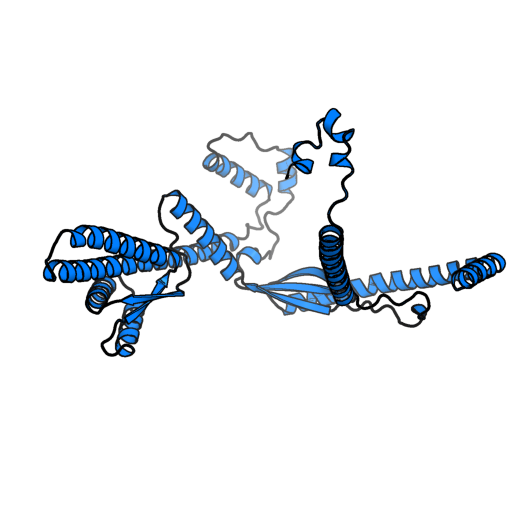2 330 LYS A C 1
ATOM 2651 O O . LYS A 1 330 ? 21.432 16.040 -33.045 1.00 67.62 330 LYS A O 1
ATOM 2656 N N . ALA A 1 331 ? 22.735 14.956 -31.596 1.00 67.25 331 ALA A N 1
ATOM 2657 C CA . ALA A 1 331 ? 23.679 16.057 -31.438 1.00 67.25 331 ALA A CA 1
ATOM 2658 C C . ALA A 1 331 ? 24.499 16.267 -32.720 1.00 67.25 331 ALA A C 1
ATOM 2660 O O . ALA A 1 331 ? 24.721 17.411 -33.115 1.00 67.25 331 ALA A O 1
ATOM 2661 N N . GLN A 1 332 ? 24.906 15.187 -33.396 1.00 70.56 332 GLN A N 1
ATOM 2662 C CA . GLN A 1 332 ? 25.573 15.260 -34.698 1.00 70.56 332 GLN A CA 1
ATOM 2663 C C . GLN A 1 332 ? 24.641 15.843 -35.768 1.00 70.56 332 GLN A C 1
ATOM 2665 O O . GLN A 1 332 ? 25.031 16.800 -36.438 1.00 70.56 332 GLN A O 1
ATOM 2670 N N . GLU A 1 333 ? 23.392 15.376 -35.844 1.00 66.50 333 GLU A N 1
ATOM 2671 C CA . GLU A 1 333 ? 22.368 15.935 -36.741 1.00 66.50 333 GLU A CA 1
ATOM 2672 C C . GLU A 1 333 ? 22.124 17.430 -36.483 1.00 66.50 333 GLU A C 1
ATOM 2674 O O . GLU A 1 333 ? 22.081 18.228 -37.417 1.00 66.50 333 GLU A O 1
ATOM 2679 N N . MET A 1 334 ? 22.020 17.848 -35.216 1.00 60.62 334 MET A N 1
ATOM 2680 C CA . MET A 1 334 ? 21.843 19.258 -34.841 1.00 60.62 334 MET A CA 1
ATOM 2681 C C . MET A 1 334 ? 23.052 20.118 -35.217 1.00 60.62 334 MET A C 1
ATOM 2683 O O . MET A 1 334 ? 22.888 21.264 -35.636 1.00 60.62 334 MET A O 1
ATOM 2687 N N . VAL A 1 335 ? 24.273 19.590 -35.094 1.00 67.50 335 VAL A N 1
ATOM 2688 C CA . VAL A 1 335 ? 25.493 20.285 -35.532 1.00 67.50 335 VAL A CA 1
ATOM 2689 C C . VAL A 1 335 ? 25.512 20.437 -37.053 1.00 67.50 335 VAL A C 1
ATOM 2691 O O . VAL A 1 335 ? 25.856 21.509 -37.553 1.00 67.50 335 VAL A O 1
ATOM 2694 N N . GLU A 1 336 ? 25.130 19.404 -37.801 1.00 71.06 336 GLU A N 1
ATOM 2695 C CA . GLU A 1 336 ? 25.024 19.466 -39.261 1.00 71.06 336 GLU A CA 1
ATOM 2696 C C . GLU A 1 336 ? 23.924 20.424 -39.716 1.00 71.06 336 GLU A C 1
ATOM 2698 O O . GLU A 1 336 ? 24.160 21.262 -40.590 1.00 71.06 336 GLU A O 1
ATOM 2703 N N . TRP A 1 337 ? 22.762 20.384 -39.066 1.00 63.75 337 TRP A N 1
ATOM 2704 C CA . TRP A 1 337 ? 21.669 21.317 -39.305 1.00 63.75 337 TRP A CA 1
ATOM 2705 C C . TRP A 1 337 ? 22.087 22.758 -39.006 1.00 63.75 337 TRP A C 1
ATOM 2707 O O . TRP A 1 337 ? 21.881 23.634 -39.842 1.00 63.75 337 TRP A O 1
ATOM 2717 N N . ASN A 1 338 ? 22.771 23.011 -37.884 1.00 61.84 338 ASN A N 1
ATOM 2718 C CA . ASN A 1 338 ? 23.320 24.330 -37.560 1.00 61.84 338 ASN A CA 1
ATOM 2719 C C . ASN A 1 338 ? 24.344 24.798 -38.599 1.00 61.84 338 ASN A C 1
ATOM 2721 O O . ASN A 1 338 ? 24.337 25.967 -38.983 1.00 61.84 338 ASN A O 1
ATOM 2725 N N . LYS A 1 339 ? 25.213 23.911 -39.100 1.00 71.19 339 LYS A N 1
ATOM 2726 C CA . LYS A 1 339 ? 26.152 24.243 -40.185 1.00 71.19 339 LYS A CA 1
ATOM 2727 C C . LYS A 1 339 ? 25.412 24.607 -41.472 1.00 71.19 339 LYS A C 1
ATOM 2729 O O . LYS A 1 339 ? 25.749 25.612 -42.093 1.00 71.19 339 LYS A O 1
ATOM 2734 N N . GLN A 1 340 ? 24.385 23.847 -41.851 1.00 66.31 340 GLN A N 1
ATOM 2735 C CA . GLN A 1 340 ? 23.565 24.130 -43.032 1.00 66.31 340 GLN A CA 1
ATOM 2736 C C . GLN A 1 340 ? 22.747 25.421 -42.878 1.00 66.31 340 GLN A C 1
ATOM 2738 O O . GLN A 1 340 ? 22.682 26.219 -43.812 1.00 66.31 340 GLN A O 1
ATOM 2743 N N . ALA A 1 341 ? 22.160 25.663 -41.706 1.00 57.06 341 ALA A N 1
ATOM 2744 C CA . ALA A 1 341 ? 21.407 26.872 -41.393 1.00 57.06 341 ALA A CA 1
ATOM 2745 C C . ALA A 1 341 ? 22.312 28.112 -41.385 1.00 57.06 341 ALA A C 1
ATOM 2747 O O . ALA A 1 341 ? 21.985 29.110 -42.024 1.00 57.06 341 ALA A O 1
ATOM 2748 N N . ASN A 1 342 ? 23.493 28.030 -40.762 1.00 58.47 342 ASN A N 1
ATOM 2749 C CA . ASN A 1 342 ? 24.493 29.098 -40.801 1.00 58.47 342 ASN A CA 1
ATOM 2750 C C . ASN A 1 342 ? 25.020 29.339 -42.221 1.00 58.47 342 ASN A C 1
ATOM 2752 O O . ASN A 1 342 ? 25.205 30.489 -42.607 1.00 58.47 342 ASN A O 1
ATOM 2756 N N . ALA A 1 343 ? 25.207 28.291 -43.029 1.00 64.12 343 ALA A N 1
ATOM 2757 C CA . ALA A 1 343 ? 25.584 28.432 -44.435 1.00 64.12 343 ALA A CA 1
ATOM 2758 C C . ALA A 1 343 ? 24.471 29.075 -45.285 1.00 64.12 343 ALA A C 1
ATOM 2760 O O . ALA A 1 343 ? 24.770 29.843 -46.197 1.00 64.12 343 ALA A O 1
ATOM 2761 N N . ARG A 1 344 ? 23.190 28.810 -44.985 1.00 59.72 344 ARG A N 1
ATOM 2762 C CA . ARG A 1 344 ? 22.042 29.501 -45.603 1.00 59.72 344 ARG A CA 1
ATOM 2763 C C . ARG A 1 344 ? 21.986 30.974 -45.197 1.00 59.72 344 ARG A C 1
ATOM 2765 O O . ARG A 1 344 ? 21.870 31.825 -46.068 1.00 59.72 344 ARG A O 1
ATOM 2772 N N . LEU A 1 345 ? 22.145 31.278 -43.909 1.00 52.31 345 LEU A N 1
ATOM 2773 C CA . LEU A 1 345 ? 22.212 32.650 -43.389 1.00 52.31 345 LEU A CA 1
ATOM 2774 C C . LEU A 1 345 ? 23.417 33.430 -43.935 1.00 52.31 345 LEU A C 1
ATOM 2776 O O . LEU A 1 345 ? 23.312 34.624 -44.184 1.00 52.31 345 LEU A O 1
ATOM 2780 N N . ALA A 1 346 ? 24.557 32.771 -44.156 1.00 57.75 346 ALA A N 1
ATOM 2781 C CA . ALA A 1 346 ? 25.732 33.387 -44.770 1.00 57.75 346 ALA A CA 1
ATOM 2782 C C . ALA A 1 346 ? 25.539 33.697 -46.267 1.00 57.75 346 ALA A C 1
ATOM 2784 O O . ALA A 1 346 ? 26.208 34.584 -46.789 1.00 57.75 346 ALA A O 1
ATOM 2785 N N . LYS A 1 347 ? 24.625 32.993 -46.952 1.00 59.97 347 LYS A N 1
ATOM 2786 C CA . LYS A 1 347 ? 24.250 33.267 -48.349 1.00 59.97 347 LYS A CA 1
ATOM 2787 C C . LYS A 1 347 ? 23.259 34.428 -48.505 1.00 59.97 347 LYS A C 1
ATOM 2789 O O . LYS A 1 347 ? 23.109 34.903 -49.625 1.00 59.97 347 LYS A O 1
ATOM 2794 N N . ASP A 1 348 ? 22.633 34.901 -47.423 1.00 54.22 348 ASP A N 1
ATOM 2795 C CA . ASP A 1 348 ? 21.755 36.084 -47.413 1.00 54.22 348 ASP A CA 1
ATOM 2796 C C . ASP A 1 348 ? 22.247 37.148 -46.401 1.00 54.22 348 ASP A C 1
ATOM 2798 O O . ASP A 1 348 ? 21.679 37.321 -45.315 1.00 54.22 348 ASP A O 1
ATOM 2802 N N . PRO A 1 349 ? 23.342 37.865 -46.722 1.00 56.81 349 PRO A N 1
ATOM 2803 C CA . PRO A 1 349 ? 23.867 38.934 -45.872 1.00 56.81 349 PRO A CA 1
ATOM 2804 C C . PRO A 1 349 ? 22.872 40.096 -45.688 1.00 56.81 349 PRO A C 1
ATOM 2806 O O . PRO A 1 349 ? 22.840 40.705 -44.617 1.00 56.81 349 PRO A O 1
ATOM 2809 N N . GLU A 1 350 ? 22.007 40.360 -46.673 1.00 55.91 350 GLU A N 1
ATOM 2810 C CA . GLU A 1 350 ? 21.001 41.432 -46.625 1.00 55.91 350 GLU A CA 1
ATOM 2811 C C . GLU A 1 350 ? 19.837 41.125 -45.670 1.00 55.91 350 GLU A C 1
ATOM 2813 O O . GLU A 1 350 ? 19.285 42.030 -45.037 1.00 55.91 350 GLU A O 1
ATOM 2818 N N . GLY A 1 351 ? 19.435 39.857 -45.537 1.00 53.41 351 GLY A N 1
ATOM 2819 C CA . GLY A 1 351 ? 18.455 39.424 -44.536 1.00 53.41 351 GLY A CA 1
ATOM 2820 C C . GLY A 1 351 ? 18.965 39.595 -43.100 1.00 53.41 351 GLY A C 1
ATOM 2821 O O . GLY A 1 351 ? 18.231 40.045 -42.216 1.00 53.41 351 GLY A O 1
ATOM 2822 N N . ARG A 1 352 ? 20.254 39.315 -42.868 1.00 54.25 352 ARG A N 1
ATOM 2823 C CA . ARG A 1 352 ? 20.897 39.440 -41.549 1.00 54.25 352 ARG A CA 1
ATOM 2824 C C . ARG A 1 352 ? 21.044 40.899 -41.102 1.00 54.25 352 ARG A C 1
ATOM 2826 O O . ARG A 1 352 ? 20.816 41.204 -39.932 1.00 54.25 352 ARG A O 1
ATOM 2833 N N . GLU A 1 353 ? 21.384 41.786 -42.034 1.00 58.09 353 GLU A N 1
ATOM 2834 C CA . GLU A 1 353 ? 21.422 43.242 -41.834 1.00 58.09 353 GLU A CA 1
ATOM 2835 C C . GLU A 1 353 ? 20.024 43.808 -41.529 1.00 58.09 353 GLU A C 1
ATOM 2837 O O . GLU A 1 353 ? 19.863 44.570 -40.577 1.00 58.09 353 GLU A O 1
ATOM 2842 N N . ARG A 1 354 ? 18.981 43.371 -42.253 1.00 60.16 354 ARG A N 1
ATOM 2843 C CA . ARG A 1 354 ? 17.589 43.788 -41.994 1.00 60.16 354 ARG A CA 1
ATOM 2844 C C . ARG A 1 354 ? 17.093 43.389 -40.606 1.00 60.16 354 ARG A C 1
ATOM 2846 O O . ARG A 1 354 ? 16.511 44.218 -39.916 1.00 60.16 354 ARG A O 1
ATOM 2853 N N . ILE A 1 355 ? 17.347 42.153 -40.175 1.00 57.31 355 ILE A N 1
ATOM 2854 C CA . ILE A 1 355 ? 16.931 41.677 -38.845 1.00 57.31 355 ILE A CA 1
ATOM 2855 C C . ILE A 1 355 ? 17.676 42.426 -37.732 1.00 57.31 355 ILE A C 1
ATOM 2857 O O . ILE A 1 355 ? 17.057 42.814 -36.743 1.00 57.31 355 ILE A O 1
ATOM 2861 N N . LYS A 1 356 ? 18.982 42.683 -37.898 1.00 59.16 356 LYS A N 1
ATOM 2862 C CA . LYS A 1 356 ? 19.747 43.522 -36.961 1.00 59.16 356 LYS A CA 1
ATOM 2863 C C . LYS A 1 356 ? 19.170 44.930 -36.857 1.00 59.16 356 LYS A C 1
ATOM 2865 O O . LYS A 1 356 ? 19.007 45.425 -35.749 1.00 59.16 356 LYS A O 1
ATOM 2870 N N . LYS A 1 357 ? 18.823 45.541 -37.990 1.00 65.06 357 LYS A N 1
ATOM 2871 C CA . LYS A 1 357 ? 18.273 46.898 -38.034 1.00 65.06 357 LYS A CA 1
ATOM 2872 C C . LYS A 1 357 ? 16.904 46.995 -37.351 1.00 65.06 357 LYS A C 1
ATOM 2874 O O . LYS A 1 357 ? 16.695 47.896 -36.552 1.00 65.06 357 LYS A O 1
ATOM 2879 N N . VAL A 1 358 ? 16.021 46.019 -37.578 1.00 60.59 358 VAL A N 1
ATOM 2880 C CA . VAL A 1 358 ? 14.711 45.933 -36.901 1.00 60.59 358 VAL A CA 1
ATOM 2881 C C . VAL A 1 358 ? 14.867 45.721 -35.388 1.00 60.59 358 VAL A C 1
ATOM 2883 O O . VAL A 1 358 ? 14.134 46.316 -34.604 1.00 60.59 358 VAL A O 1
ATOM 2886 N N . LEU A 1 359 ? 15.837 44.907 -34.956 1.00 50.16 359 LEU A N 1
ATOM 2887 C CA . LEU A 1 359 ? 16.124 44.690 -33.532 1.00 50.16 359 LEU A CA 1
ATOM 2888 C C . LEU A 1 359 ? 16.759 45.911 -32.851 1.00 50.16 359 LEU A C 1
ATOM 2890 O O . LEU A 1 359 ? 16.503 46.135 -31.672 1.00 50.16 359 LEU A O 1
ATOM 2894 N N . GLU A 1 360 ? 17.577 46.692 -33.559 1.00 56.06 360 GLU A N 1
ATOM 2895 C CA . GLU A 1 360 ? 18.116 47.961 -33.052 1.00 56.06 360 GLU A CA 1
ATOM 2896 C C . GLU A 1 360 ? 17.047 49.057 -32.977 1.00 56.06 360 GLU A C 1
ATOM 2898 O O . GLU A 1 360 ? 17.020 49.813 -32.007 1.00 56.06 360 GLU A O 1
ATOM 2903 N N . GLU A 1 361 ? 16.135 49.114 -33.950 1.00 55.16 361 GLU A N 1
ATOM 2904 C CA . GLU A 1 361 ? 14.994 50.035 -33.941 1.00 55.16 361 GLU A CA 1
ATOM 2905 C C . GLU A 1 361 ? 13.991 49.706 -32.829 1.00 55.16 361 GLU A C 1
ATOM 2907 O O . GLU A 1 361 ? 13.483 50.624 -32.201 1.00 55.16 361 GLU A O 1
ATOM 2912 N N . ALA A 1 362 ? 13.765 48.425 -32.515 1.00 46.44 362 ALA A N 1
ATOM 2913 C CA . ALA A 1 362 ? 12.910 47.997 -31.401 1.00 46.44 362 ALA A CA 1
ATOM 2914 C C . ALA A 1 362 ? 13.539 48.196 -30.004 1.00 46.44 362 ALA A C 1
ATOM 2916 O O . ALA A 1 362 ? 12.878 47.968 -28.991 1.00 46.44 362 ALA A O 1
ATOM 2917 N N . ARG A 1 363 ? 14.829 48.558 -29.937 1.00 42.56 363 ARG A N 1
ATOM 2918 C CA . ARG A 1 363 ? 15.569 48.821 -28.689 1.00 42.56 363 ARG A CA 1
ATOM 2919 C C . ARG A 1 363 ? 15.636 50.313 -28.336 1.00 42.56 363 ARG A C 1
ATOM 2921 O O . ARG A 1 363 ? 16.108 50.640 -27.247 1.00 42.56 363 ARG A O 1
ATOM 2928 N N . ARG A 1 364 ? 15.221 51.186 -29.258 1.00 39.78 364 ARG A N 1
ATOM 2929 C CA . ARG A 1 364 ? 14.894 52.597 -29.009 1.00 39.78 364 ARG A CA 1
ATOM 2930 C C . ARG A 1 364 ? 13.430 52.716 -28.624 1.00 39.78 364 ARG A C 1
ATOM 2932 O O . ARG A 1 364 ? 13.146 53.641 -27.835 1.00 39.78 364 ARG A O 1
#

Radius of gyration: 36.96 Å; chains: 1; bounding box: 67×89×93 Å

Foldseek 3Di:
DVQVVCVPPPVVCVDVVNVPDDPVVVVVVVVVVVVVVVVVVVVVVVVVVVVLDPPPDDPPPPPVPDDPDWDKDKDKDKDQLLVVLLVVLLVVVQVVQVVVVHWSLQADQPDKDFAAPLLLVLLLVLCVVDNDPVVNVVSVVQVVVDDPGTGIDGAGPTLLVVLVVVLVVLVVVVVVVCVVPDDPVVVVVSVSVSSNSSSVSRSVSRVSNVVSVVVSVVSLVVQQVVQQDQPDQVAWQLNVVVVVLVCVCVVPVDNDDDDDPVVSVVRRVHGSDDVPDGGDCSRHASMKMWIWIATPSRDTDTQDIGNDVVVSVVSVVVVSVVSVVVVVVVVVVVVVVVVVVVVVCVVCVVVVVVVVVVVVVVVD

Organism: NCBI:txid1333877

pLDDT: mean 72.46, std 13.86, range [39.78, 94.12]